Protein AF-A0A7Y2QC27-F1 (afdb_monomer_lite)

Sequence (284 aa):
RPHVHVGGTTPCMLRGSEGRMKVCKSKIPDHPFERNAEGTLSWEEVECLGACVNAPMVMIGKDTYEDLTPERLEEIIDTFNAGNGASIKPGPQIDRHFSSPEGGPTTLLAPDPKPKASAKKAVGDAVSLPPSEAGRPKSGDAETNPALKTPHTAPKAAAKNVKAVEAAPLPAPAEKPAKAAAAPAVSKPALTDKNRPVGIEKPTAPDDLKLISGVGPKIEAILNELGIFTYAQVAGWKKAERDWVDGYLNFKGRIERDDWAKQAKALAKGGEAEYIKIFGKKPR

Foldseek 3Di:
DWEKEWADDDLQVVVPSVLQLVLLCVLANVDAPDGRPVNQYGYDYDHDPPLSLQHPWIDIPHAIEGVDDSVNSNVLSVCSVVVNNVPDDGAYPDPEDHNAPPVYHPPPPDPDDPPPPDDPDDDDDDDDDPDDPVPDDPDPDPVPNPPDDDCVNPVVVVVVVVVVVVPDDDPDDDDDDDDDDDDDPPDQPDLPDPLAQDADQADPDFDPLLLQPPQDPVNQVVCVVNRHGALVSLLPHDPSNQVNSCSNVVPVCVCVVSVSNVLSVQCNPPRQVSSCVVPVDGRD

Structure (mmCIF, N/CA/C/O backbone):
data_AF-A0A7Y2QC27-F1
#
_entry.id   AF-A0A7Y2QC27-F1
#
loop_
_atom_site.group_PDB
_atom_site.id
_atom_site.type_symbol
_atom_site.label_atom_id
_atom_site.label_alt_id
_atom_site.label_comp_id
_atom_site.label_asym_id
_atom_site.label_entity_id
_atom_site.label_seq_id
_atom_site.pdbx_PDB_ins_code
_atom_site.Cartn_x
_atom_site.Cartn_y
_atom_site.Cartn_z
_atom_site.occupancy
_atom_site.B_iso_or_equiv
_atom_site.auth_seq_id
_atom_site.auth_comp_id
_atom_site.auth_asym_id
_atom_site.auth_atom_id
_atom_site.pdbx_PDB_model_num
ATOM 1 N N . ARG A 1 1 ? -6.934 1.326 21.238 1.00 79.00 1 ARG A N 1
ATOM 2 C CA . ARG A 1 1 ? -7.839 1.731 20.137 1.00 79.00 1 ARG A CA 1
ATOM 3 C C . ARG A 1 1 ? -7.240 1.175 18.859 1.00 79.00 1 ARG A C 1
ATOM 5 O O . ARG A 1 1 ? -6.033 1.348 18.708 1.00 79.00 1 ARG A O 1
ATOM 12 N N . PRO A 1 2 ? -7.994 0.438 18.040 1.00 90.06 2 PRO A N 1
ATOM 13 C CA . PRO A 1 2 ? -7.436 -0.193 16.854 1.00 90.06 2 PRO A CA 1
ATOM 14 C C . PRO A 1 2 ? -7.093 0.861 15.792 1.00 90.06 2 PRO A C 1
ATOM 16 O O . PRO A 1 2 ? -7.910 1.721 15.474 1.00 90.06 2 PRO A O 1
ATOM 19 N N . HIS A 1 3 ? -5.867 0.795 15.280 1.00 95.62 3 HIS A N 1
ATOM 20 C CA . HIS A 1 3 ? -5.399 1.569 14.136 1.00 95.62 3 HIS A CA 1
ATOM 21 C C . HIS A 1 3 ? -4.973 0.576 13.060 1.00 95.62 3 HIS A C 1
ATOM 23 O O . HIS A 1 3 ? -4.208 -0.343 13.363 1.00 95.62 3 HIS A O 1
ATOM 29 N N . VAL A 1 4 ? -5.533 0.710 11.859 1.00 96.75 4 VAL A N 1
ATOM 30 C CA . VAL A 1 4 ? -5.359 -0.239 10.757 1.00 96.75 4 VAL A CA 1
ATOM 31 C C . VAL A 1 4 ? -4.242 0.251 9.841 1.00 96.75 4 VAL A C 1
ATOM 33 O O . VAL A 1 4 ? -4.435 1.186 9.071 1.00 96.75 4 VAL A O 1
ATOM 36 N N . HIS A 1 5 ? -3.089 -0.406 9.895 1.00 97.69 5 HIS A N 1
ATOM 37 C CA . HIS A 1 5 ? -1.990 -0.174 8.964 1.00 97.69 5 HIS A CA 1
ATOM 38 C C . HIS A 1 5 ? -2.148 -1.101 7.757 1.00 97.69 5 HIS A C 1
ATOM 40 O O . HIS A 1 5 ? -2.048 -2.325 7.890 1.00 97.69 5 HIS A O 1
ATOM 46 N N . VAL A 1 6 ? -2.396 -0.541 6.577 1.00 97.19 6 VAL A N 1
ATOM 47 C CA . VAL A 1 6 ? -2.568 -1.305 5.334 1.00 97.19 6 VAL A CA 1
ATOM 48 C C . VAL A 1 6 ? -1.247 -1.345 4.577 1.00 97.19 6 VAL A C 1
ATOM 50 O O . VAL A 1 6 ? -0.736 -0.303 4.183 1.00 97.19 6 VAL A O 1
ATOM 53 N N . GLY A 1 7 ? -0.698 -2.539 4.334 1.00 96.44 7 GLY A N 1
ATOM 54 C CA . GLY A 1 7 ? 0.537 -2.673 3.559 1.00 96.44 7 GLY A CA 1
ATOM 55 C C . GLY A 1 7 ? 0.330 -2.292 2.088 1.00 96.44 7 GLY A C 1
ATOM 56 O O . GLY A 1 7 ? -0.366 -3.004 1.358 1.00 96.44 7 GLY A O 1
ATOM 57 N N . GLY A 1 8 ? 0.961 -1.204 1.644 1.00 95.62 8 GLY A N 1
ATOM 58 C CA . GLY A 1 8 ? 0.813 -0.635 0.296 1.00 95.62 8 GLY A CA 1
ATOM 59 C C . GLY A 1 8 ? 1.903 -1.016 -0.711 1.00 95.62 8 GLY A C 1
ATOM 60 O O . GLY A 1 8 ? 1.698 -0.894 -1.915 1.00 95.62 8 GLY A O 1
ATOM 61 N N . THR A 1 9 ? 3.048 -1.533 -0.248 1.00 97.56 9 THR A N 1
ATOM 62 C CA . THR A 1 9 ? 4.208 -1.819 -1.123 1.00 97.56 9 THR A CA 1
ATOM 63 C C . THR A 1 9 ? 3.946 -2.845 -2.227 1.00 97.56 9 THR A C 1
ATOM 65 O O . THR A 1 9 ? 2.990 -3.621 -2.192 1.00 97.56 9 THR A O 1
ATOM 68 N N . THR A 1 10 ? 4.853 -2.884 -3.210 1.00 98.00 10 THR A N 1
ATOM 69 C CA . THR A 1 10 ? 4.743 -3.674 -4.445 1.00 98.00 10 THR A CA 1
ATOM 70 C C . THR A 1 10 ? 4.246 -5.114 -4.259 1.00 98.00 10 THR A C 1
ATOM 72 O O . THR A 1 10 ? 3.345 -5.494 -5.005 1.00 98.00 10 THR A O 1
ATOM 75 N N . PRO A 1 11 ? 4.736 -5.932 -3.302 1.00 97.88 11 PRO A N 1
ATOM 76 C CA . PRO A 1 11 ? 4.210 -7.289 -3.121 1.00 97.88 11 PRO A CA 1
ATOM 77 C C . PRO A 1 11 ? 2.712 -7.309 -2.781 1.00 97.88 11 PRO A C 1
ATOM 79 O O . PRO A 1 11 ? 1.958 -8.101 -3.341 1.00 97.88 11 PRO A O 1
ATOM 82 N N . CYS A 1 12 ? 2.261 -6.399 -1.918 1.00 97.56 12 CYS A N 1
ATOM 83 C CA . CYS A 1 12 ? 0.857 -6.239 -1.545 1.00 97.56 12 CYS A CA 1
ATOM 84 C C . CYS A 1 12 ? 0.030 -5.708 -2.717 1.00 97.56 12 CYS A C 1
ATOM 86 O O . CYS A 1 12 ? -1.059 -6.215 -2.990 1.00 97.56 12 CYS A O 1
ATOM 88 N N . MET A 1 13 ? 0.568 -4.709 -3.423 1.00 97.31 13 MET A N 1
ATOM 89 C CA . MET A 1 13 ? -0.061 -4.077 -4.583 1.00 97.31 13 MET A CA 1
ATOM 90 C C . MET A 1 13 ? -0.311 -5.092 -5.698 1.00 97.31 13 MET A C 1
ATOM 92 O O . MET A 1 13 ? -1.424 -5.177 -6.211 1.00 97.31 13 MET A O 1
ATOM 96 N N . LEU A 1 14 ? 0.678 -5.936 -6.010 1.00 97.69 14 LEU A N 1
ATOM 97 C CA . LEU A 1 14 ? 0.544 -7.015 -6.995 1.00 97.69 14 LEU A CA 1
ATOM 98 C C . LEU A 1 14 ? -0.521 -8.048 -6.602 1.00 97.69 14 LEU A C 1
ATOM 100 O O . LEU A 1 14 ? -1.106 -8.683 -7.476 1.00 97.69 14 LEU A O 1
ATOM 104 N N . ARG A 1 15 ? -0.803 -8.198 -5.302 1.00 96.81 15 ARG A N 1
ATOM 105 C CA . ARG A 1 15 ? -1.887 -9.045 -4.775 1.00 96.81 15 ARG A CA 1
ATOM 106 C C . ARG A 1 15 ? -3.171 -8.262 -4.479 1.00 96.81 15 ARG A C 1
ATOM 108 O O . ARG A 1 15 ? -4.063 -8.757 -3.788 1.00 96.81 15 ARG A O 1
ATOM 115 N N . GLY A 1 16 ? -3.286 -7.041 -5.005 1.00 94.31 16 GLY A N 1
ATOM 116 C CA . GLY A 1 16 ? -4.500 -6.224 -5.010 1.00 94.31 16 GLY A CA 1
ATOM 117 C C . GLY A 1 16 ? -4.740 -5.383 -3.754 1.00 94.31 16 GLY A C 1
ATOM 118 O O . GLY A 1 16 ? -5.900 -5.190 -3.388 1.00 94.31 16 GLY A O 1
ATOM 119 N N . SER A 1 17 ? -3.705 -4.953 -3.013 1.00 93.38 17 SER A N 1
ATOM 120 C CA . SER A 1 17 ? -3.859 -4.158 -1.767 1.00 93.38 17 SER A CA 1
ATOM 121 C C . SER A 1 17 ? -4.760 -2.926 -1.930 1.00 93.38 17 SER A C 1
ATOM 123 O O . SER A 1 17 ? -5.444 -2.550 -0.983 1.00 93.38 17 SER A O 1
ATOM 125 N N . GLU A 1 18 ? -4.885 -2.385 -3.142 1.00 94.31 18 GLU A N 1
ATOM 126 C CA . GLU A 1 18 ? -5.833 -1.320 -3.492 1.00 94.31 18 GLU A CA 1
ATOM 127 C C . GLU A 1 18 ? -7.289 -1.641 -3.109 1.00 94.31 18 GLU A C 1
ATOM 129 O O . GLU A 1 18 ? -8.032 -0.755 -2.687 1.00 94.31 18 GLU A O 1
ATOM 134 N N . GLY A 1 19 ? -7.715 -2.906 -3.216 1.00 92.94 19 GLY A N 1
ATOM 135 C CA . GLY A 1 19 ? -9.044 -3.334 -2.769 1.00 92.94 19 GLY A CA 1
ATOM 136 C C . GLY A 1 19 ? -9.239 -3.147 -1.263 1.00 92.94 19 GLY A C 1
ATOM 137 O O . GLY A 1 19 ? -10.314 -2.760 -0.823 1.00 92.94 19 GLY A O 1
ATOM 138 N N . ARG A 1 20 ? -8.175 -3.328 -0.474 1.00 93.25 20 ARG A N 1
ATOM 139 C CA . ARG A 1 20 ? -8.190 -3.187 0.991 1.00 93.25 20 ARG A CA 1
ATOM 140 C C . ARG A 1 20 ? -8.223 -1.714 1.374 1.00 93.25 20 ARG A C 1
ATOM 142 O O . ARG A 1 20 ? -8.969 -1.330 2.263 1.00 93.25 20 ARG A O 1
ATOM 149 N N . MET A 1 21 ? -7.494 -0.876 0.638 1.00 94.69 21 MET A N 1
ATOM 150 C CA . MET A 1 21 ? -7.571 0.577 0.801 1.00 94.69 21 MET A CA 1
ATOM 151 C C . MET A 1 21 ? -8.983 1.099 0.514 1.00 94.69 21 MET A C 1
ATOM 153 O O . MET A 1 21 ? -9.480 1.937 1.257 1.00 94.69 21 MET A O 1
ATOM 157 N N . LYS A 1 22 ? -9.662 0.587 -0.525 1.00 95.88 22 LYS A N 1
ATOM 158 C CA . LYS A 1 22 ? -11.068 0.938 -0.803 1.00 95.88 22 LYS A CA 1
ATOM 159 C C . LYS A 1 22 ? -11.990 0.552 0.352 1.00 95.88 22 LYS A C 1
ATOM 161 O O . LYS A 1 22 ? -12.818 1.366 0.750 1.00 95.88 22 LYS A O 1
ATOM 166 N N . VAL A 1 23 ? -11.805 -0.642 0.914 1.00 95.62 23 VAL A N 1
ATOM 167 C CA . VAL A 1 23 ? -12.542 -1.094 2.101 1.00 95.62 23 VAL A CA 1
ATOM 168 C C . VAL A 1 23 ? -12.319 -0.137 3.276 1.00 95.62 23 VAL A C 1
ATOM 170 O O . VAL A 1 23 ? -13.292 0.376 3.826 1.00 95.62 23 VAL A O 1
ATOM 173 N N . CYS A 1 24 ? -11.066 0.192 3.607 1.00 95.19 24 CYS A N 1
ATOM 174 C CA . CYS A 1 24 ? -10.754 1.134 4.686 1.00 95.19 24 CYS A CA 1
ATOM 175 C C . CYS A 1 24 ? -11.406 2.507 4.468 1.00 95.19 24 CYS A C 1
ATOM 177 O O . CYS A 1 24 ? -12.044 3.021 5.384 1.00 95.19 24 CYS A O 1
ATOM 179 N N . LYS A 1 25 ? -11.340 3.042 3.243 1.00 94.38 25 LYS A N 1
ATOM 180 C CA . LYS A 1 25 ? -11.992 4.307 2.865 1.00 94.38 25 LYS A CA 1
ATOM 181 C C . LYS A 1 25 ? -13.511 4.273 3.013 1.00 94.38 25 LYS A C 1
ATOM 183 O O . LYS A 1 25 ? -14.107 5.276 3.383 1.00 94.38 25 LYS A O 1
ATOM 188 N N . SER A 1 26 ? -14.140 3.131 2.731 1.00 93.56 26 SER A N 1
ATOM 189 C CA . SER A 1 26 ? -15.595 2.977 2.863 1.00 93.56 26 SER A CA 1
ATOM 190 C C . SER A 1 26 ? -16.078 2.759 4.298 1.00 93.56 26 SER A C 1
ATOM 192 O O . SER A 1 26 ? -17.185 3.174 4.628 1.00 93.56 26 SER A O 1
ATOM 194 N N . LYS A 1 27 ? -15.278 2.099 5.145 1.00 91.94 27 LYS A N 1
ATOM 195 C CA . LYS A 1 27 ? -15.691 1.651 6.485 1.00 91.94 27 LYS A CA 1
ATOM 196 C C . LYS A 1 27 ? -15.204 2.555 7.621 1.00 91.94 27 LYS A C 1
ATOM 198 O O . LYS A 1 27 ? -15.761 2.485 8.712 1.00 91.94 27 LYS A O 1
ATOM 203 N N . ILE A 1 28 ? -14.148 3.344 7.405 1.00 92.44 28 ILE A N 1
ATOM 204 C CA . ILE A 1 28 ? -13.497 4.164 8.440 1.00 92.44 28 ILE A CA 1
ATOM 205 C C . ILE A 1 28 ? -13.704 5.658 8.074 1.00 92.44 28 ILE A C 1
ATOM 207 O O . ILE A 1 28 ? -14.840 6.117 8.166 1.00 92.44 28 ILE A O 1
ATOM 211 N N . PRO A 1 29 ? -12.681 6.472 7.765 1.00 91.44 29 PRO A N 1
ATOM 212 C CA . PRO A 1 29 ? -12.860 7.617 6.835 1.00 91.44 29 PRO A CA 1
ATOM 213 C C . PRO A 1 29 ? -12.109 7.503 5.502 1.00 91.44 29 PRO A C 1
ATOM 215 O O . PRO A 1 29 ? -11.206 6.686 5.363 1.00 91.44 29 PRO A O 1
ATOM 218 N N . ASP A 1 30 ? -12.417 8.378 4.536 1.00 89.81 30 ASP A N 1
ATOM 219 C CA . ASP A 1 30 ? -11.694 8.438 3.250 1.00 89.81 30 ASP A CA 1
ATOM 220 C C . ASP A 1 30 ? -10.236 8.907 3.407 1.00 89.81 30 ASP A C 1
ATOM 222 O O . ASP A 1 30 ? -9.330 8.403 2.735 1.00 89.81 30 ASP A O 1
ATOM 226 N N . HIS A 1 31 ? -9.987 9.849 4.319 1.00 91.25 31 HIS A N 1
ATOM 227 C CA . HIS A 1 31 ? -8.648 10.364 4.572 1.00 91.25 31 HIS A CA 1
ATOM 228 C C . HIS A 1 31 ? -7.895 9.491 5.593 1.00 91.25 31 HIS A C 1
ATOM 230 O O . HIS A 1 31 ? -8.409 9.229 6.685 1.00 91.25 31 HIS A O 1
ATOM 236 N N . PRO A 1 32 ? -6.657 9.060 5.275 1.00 92.31 32 PRO A N 1
ATOM 237 C CA . PRO A 1 32 ? -5.770 8.420 6.242 1.00 92.31 32 PRO A CA 1
ATOM 238 C C . PRO A 1 32 ? -5.565 9.283 7.491 1.00 92.31 32 PRO A C 1
ATOM 240 O O . PRO A 1 32 ? -5.643 10.509 7.424 1.00 92.31 32 PRO A O 1
ATOM 243 N N . PHE A 1 33 ? -5.253 8.646 8.620 1.00 92.94 33 PHE A N 1
ATOM 244 C CA . PHE A 1 33 ? -5.043 9.258 9.944 1.00 92.94 33 PHE A CA 1
ATOM 245 C C . PHE A 1 33 ? -6.285 9.858 10.611 1.00 92.94 33 PHE A C 1
ATOM 247 O O . PHE A 1 33 ? -6.269 10.102 11.823 1.00 92.94 33 PHE A O 1
ATOM 254 N N . GLU A 1 34 ? -7.377 10.043 9.875 1.00 93.75 34 GLU A N 1
ATOM 255 C CA . GLU A 1 34 ? -8.646 10.464 10.446 1.00 93.75 34 GLU A CA 1
ATOM 256 C C . GLU A 1 34 ? -9.346 9.308 11.163 1.00 93.75 34 GLU A C 1
ATOM 258 O O . GLU A 1 34 ? -9.145 8.121 10.883 1.00 93.75 34 GLU A O 1
ATOM 263 N N . ARG A 1 35 ? -10.168 9.673 12.146 1.00 92.44 35 ARG A N 1
ATOM 264 C CA . ARG A 1 35 ? -10.961 8.724 12.927 1.00 92.44 35 ARG A CA 1
ATOM 265 C C . ARG A 1 35 ? -12.383 8.678 12.393 1.00 92.44 35 ARG A C 1
ATOM 267 O O . ARG A 1 35 ? -12.896 9.701 11.946 1.00 92.44 35 ARG A O 1
ATOM 274 N N . ASN A 1 36 ? -13.026 7.519 12.495 1.00 89.44 36 ASN A N 1
ATOM 275 C CA . ASN A 1 36 ? -14.468 7.415 12.267 1.00 89.44 36 ASN A CA 1
ATOM 276 C C . ASN A 1 36 ? -15.265 8.262 13.277 1.00 89.44 36 ASN A C 1
ATOM 278 O O . ASN A 1 36 ? -14.723 8.724 14.286 1.00 89.44 36 ASN A O 1
ATOM 282 N N . ALA A 1 37 ? -16.560 8.450 13.011 1.00 87.62 37 ALA A N 1
ATOM 283 C CA . ALA A 1 37 ? -17.447 9.285 13.823 1.00 87.62 37 ALA A CA 1
ATOM 284 C C . ALA A 1 37 ? -17.460 8.874 15.308 1.00 87.62 37 ALA A C 1
ATOM 286 O O . ALA A 1 37 ? -17.503 9.723 16.196 1.00 87.62 37 ALA A O 1
ATOM 287 N N . GLU A 1 38 ? -17.344 7.577 15.586 1.00 86.62 38 GLU A N 1
ATOM 288 C CA . GLU A 1 38 ? -17.310 7.013 16.937 1.00 86.62 38 GLU A CA 1
ATOM 289 C C . GLU A 1 38 ? -15.933 7.159 17.615 1.00 86.62 38 GLU A C 1
ATOM 291 O O . GLU A 1 38 ? -15.783 6.903 18.812 1.00 86.62 38 GLU A O 1
ATOM 296 N N . GLY A 1 39 ? -14.895 7.560 16.874 1.00 88.00 39 GLY A N 1
ATOM 297 C CA . GLY A 1 39 ? -13.527 7.704 17.376 1.00 88.00 39 GLY A CA 1
ATOM 298 C C . GLY A 1 39 ? -12.863 6.381 17.777 1.00 88.00 39 GLY A C 1
ATOM 299 O O . GLY A 1 39 ? -11.893 6.390 18.555 1.00 88.00 39 GLY A O 1
ATOM 300 N N . THR A 1 40 ? -13.404 5.259 17.295 1.00 87.00 40 THR A N 1
ATOM 301 C CA . THR A 1 40 ? -12.990 3.890 17.618 1.00 87.00 40 THR A CA 1
ATOM 302 C C . THR A 1 40 ? -11.891 3.398 16.688 1.00 87.00 40 THR A C 1
ATOM 304 O O . THR A 1 40 ? -10.967 2.749 17.174 1.00 87.00 40 THR A O 1
ATOM 307 N N . LEU A 1 41 ? -11.944 3.748 15.401 1.00 92.69 41 LEU A N 1
ATOM 308 C CA . LEU A 1 41 ? -11.056 3.255 14.350 1.00 92.69 41 LEU A CA 1
ATOM 309 C C . LEU A 1 41 ? -10.421 4.399 13.558 1.00 92.69 41 LEU A C 1
ATOM 311 O O . LEU A 1 41 ? -11.030 5.442 13.331 1.00 92.69 41 LEU A O 1
ATOM 315 N N . SER A 1 42 ? -9.198 4.167 13.099 1.00 95.44 42 SER A N 1
ATOM 316 C CA . SER A 1 42 ? -8.511 4.966 12.080 1.00 95.44 42 SER A CA 1
ATOM 317 C C . SER A 1 42 ? -7.640 4.047 11.231 1.00 95.44 42 SER A C 1
ATOM 319 O O . SER A 1 42 ? -7.351 2.918 11.640 1.00 95.44 42 SER A O 1
ATOM 321 N N . TRP A 1 43 ? -7.195 4.516 10.069 1.00 97.00 43 TRP A N 1
ATOM 322 C CA . TRP A 1 43 ? -6.331 3.734 9.189 1.00 97.00 43 TRP A CA 1
ATOM 323 C C . TRP A 1 43 ? -5.259 4.594 8.532 1.00 97.00 43 TRP A C 1
ATOM 325 O O . TRP A 1 43 ? -5.388 5.817 8.460 1.00 97.00 43 TRP A O 1
ATOM 335 N N . GLU A 1 44 ? -4.214 3.944 8.045 1.00 96.94 44 GLU A N 1
ATOM 336 C CA . GLU A 1 44 ? -3.228 4.542 7.157 1.00 96.94 44 GLU A CA 1
ATOM 337 C C . GLU A 1 44 ? -2.691 3.501 6.169 1.00 96.94 44 GLU A C 1
ATOM 339 O O . GLU A 1 44 ? -2.752 2.290 6.406 1.00 96.94 44 GLU A O 1
ATOM 344 N N . GLU A 1 45 ? -2.169 3.979 5.045 1.00 97.00 45 GLU A N 1
ATOM 345 C CA . GLU A 1 45 ? -1.312 3.170 4.189 1.00 97.00 45 GLU A CA 1
ATOM 346 C C . GLU A 1 45 ? 0.114 3.238 4.732 1.00 97.00 45 GLU A C 1
ATOM 348 O O . GLU A 1 45 ? 0.648 4.322 4.957 1.00 97.00 45 GLU A O 1
ATOM 353 N N . VAL A 1 46 ? 0.731 2.075 4.911 1.00 97.62 46 VAL A N 1
ATOM 354 C CA . VAL A 1 46 ? 2.126 1.956 5.325 1.00 97.62 46 VAL A CA 1
ATOM 355 C C . VAL A 1 46 ? 2.947 1.234 4.270 1.00 97.62 46 VAL A C 1
ATOM 357 O O . VAL A 1 46 ? 2.434 0.560 3.371 1.00 97.62 46 VAL A O 1
ATOM 360 N N . GLU A 1 47 ? 4.259 1.337 4.435 1.00 97.62 47 GLU A N 1
ATOM 361 C CA . GLU A 1 47 ? 5.236 0.614 3.639 1.00 97.62 47 GLU A CA 1
ATOM 362 C C . GLU A 1 47 ? 5.210 -0.907 3.937 1.00 97.62 47 GLU A C 1
ATOM 364 O O . GLU A 1 47 ? 4.194 -1.512 4.287 1.00 97.62 47 GLU A O 1
ATOM 369 N N . CYS A 1 48 ? 6.333 -1.589 3.725 1.00 97.25 48 CYS A N 1
ATOM 370 C CA . CYS A 1 48 ? 6.431 -3.026 3.929 1.00 97.25 48 CYS A CA 1
ATOM 371 C C . CYS A 1 48 ? 6.206 -3.406 5.404 1.00 97.25 48 CYS A C 1
ATOM 373 O O . CYS A 1 48 ? 6.926 -2.945 6.286 1.00 97.25 48 CYS A O 1
ATOM 375 N N . LEU A 1 49 ? 5.255 -4.318 5.644 1.00 97.06 49 LEU A N 1
ATOM 376 C CA . LEU A 1 49 ? 4.945 -4.890 6.962 1.00 97.06 49 LEU A CA 1
ATOM 377 C C . LEU A 1 49 ? 5.688 -6.208 7.257 1.00 97.06 49 LEU A C 1
ATOM 379 O O . LEU A 1 49 ? 5.477 -6.816 8.300 1.00 97.06 49 LEU A O 1
ATOM 383 N N . GLY A 1 50 ? 6.542 -6.679 6.342 1.00 97.06 50 GLY A N 1
ATOM 384 C CA . GLY A 1 50 ? 7.373 -7.872 6.549 1.00 97.06 50 GLY A CA 1
ATOM 385 C C . GLY A 1 50 ? 6.674 -9.228 6.368 1.00 97.06 50 GLY A C 1
ATOM 386 O O . GLY A 1 50 ? 7.323 -10.250 6.558 1.00 97.06 50 GLY A O 1
ATOM 387 N N . ALA A 1 51 ? 5.407 -9.266 5.945 1.00 97.19 51 ALA A N 1
ATOM 388 C CA . ALA A 1 51 ? 4.641 -10.499 5.708 1.00 97.19 51 ALA A CA 1
ATOM 389 C C . ALA A 1 51 ? 4.399 -10.766 4.204 1.00 97.19 51 ALA A C 1
ATOM 391 O O . ALA A 1 51 ? 3.312 -11.131 3.773 1.00 97.19 51 ALA A O 1
ATOM 392 N N . CYS A 1 52 ? 5.418 -10.550 3.363 1.00 97.31 52 CYS A N 1
ATOM 393 C CA . CYS A 1 52 ? 5.272 -10.509 1.899 1.00 97.31 52 CYS A CA 1
ATOM 394 C C . CYS A 1 52 ? 4.762 -11.813 1.262 1.00 97.31 52 CYS A C 1
ATOM 396 O O . CYS A 1 52 ? 4.009 -11.756 0.293 1.00 97.31 52 CYS A O 1
ATOM 398 N N . VAL A 1 53 ? 5.164 -12.980 1.780 1.00 97.50 53 VAL A N 1
ATOM 399 C CA . VAL A 1 53 ? 4.653 -14.284 1.300 1.00 97.50 53 VAL A CA 1
ATOM 400 C C . VAL A 1 53 ? 3.185 -14.483 1.672 1.00 97.50 53 VAL A C 1
ATOM 402 O O . VAL A 1 53 ? 2.469 -15.235 1.017 1.00 97.50 53 VAL A O 1
ATOM 405 N N . ASN A 1 54 ? 2.745 -13.736 2.684 1.00 97.88 54 ASN A N 1
ATOM 406 C CA . ASN A 1 54 ? 1.386 -13.666 3.173 1.00 97.88 54 ASN A CA 1
ATOM 407 C C . ASN A 1 54 ? 0.625 -12.435 2.697 1.00 97.88 54 ASN A C 1
ATOM 409 O O . ASN A 1 54 ? -0.445 -12.098 3.212 1.00 97.88 54 ASN A O 1
ATOM 413 N N . ALA A 1 55 ? 1.166 -11.769 1.676 1.00 97.12 55 ALA A N 1
ATOM 414 C CA . ALA A 1 55 ? 0.453 -10.703 1.030 1.00 97.12 55 ALA A CA 1
ATOM 415 C C . ALA A 1 55 ? -0.868 -11.244 0.479 1.00 97.12 55 ALA A C 1
ATOM 417 O O . ALA A 1 55 ? -0.891 -12.293 -0.168 1.00 97.12 55 ALA A O 1
ATOM 418 N N . PRO A 1 56 ? -1.965 -10.509 0.662 1.00 96.69 56 PRO A N 1
ATOM 419 C CA . PRO A 1 56 ? -2.076 -9.150 1.202 1.00 96.69 56 PRO A CA 1
ATOM 420 C C . PRO A 1 56 ? -2.469 -9.109 2.692 1.00 96.69 56 PRO A C 1
ATOM 422 O O . PRO A 1 56 ? -3.205 -9.966 3.165 1.00 96.69 56 PRO A O 1
ATOM 425 N N . MET A 1 57 ? -2.023 -8.085 3.427 1.00 97.44 57 MET A N 1
ATOM 426 C CA . MET A 1 57 ? -2.070 -8.057 4.889 1.00 97.44 57 MET A CA 1
ATOM 427 C C . MET A 1 57 ? -2.329 -6.655 5.448 1.00 97.44 57 MET A C 1
ATOM 429 O O . MET A 1 57 ? -2.029 -5.647 4.797 1.00 97.44 57 MET A O 1
ATOM 433 N N . VAL A 1 58 ? -2.840 -6.609 6.676 1.00 98.06 58 VAL A N 1
ATOM 434 C CA . VAL A 1 58 ? -2.924 -5.402 7.508 1.00 98.06 58 VAL A CA 1
ATOM 435 C C . VAL A 1 58 ? -2.362 -5.691 8.898 1.00 98.06 58 VAL A C 1
ATOM 437 O O . VAL A 1 58 ? -2.347 -6.837 9.346 1.00 98.06 58 VAL A O 1
ATOM 440 N N . MET A 1 59 ? -1.939 -4.650 9.606 1.00 97.81 59 MET A N 1
ATOM 441 C CA . MET A 1 59 ? -1.611 -4.729 11.028 1.00 97.81 59 MET A CA 1
ATOM 442 C C . MET A 1 59 ? -2.601 -3.884 11.820 1.00 97.81 59 MET A C 1
ATOM 444 O O . MET A 1 59 ? -2.777 -2.703 11.528 1.00 97.81 59 MET A O 1
ATOM 448 N N . ILE A 1 60 ? -3.229 -4.474 12.835 1.00 96.25 60 ILE A N 1
ATOM 449 C CA . ILE A 1 60 ? -4.148 -3.770 13.731 1.00 96.25 60 ILE A CA 1
ATOM 450 C C . ILE A 1 60 ? -3.576 -3.832 15.143 1.00 96.25 60 ILE A C 1
ATOM 452 O O . ILE A 1 60 ? -3.539 -4.883 15.782 1.00 96.25 60 ILE A O 1
ATOM 456 N N . GLY A 1 61 ? -3.102 -2.690 15.643 1.00 90.38 61 GLY A N 1
ATOM 457 C CA . GLY A 1 61 ? -2.349 -2.653 16.896 1.00 90.38 61 GLY A CA 1
ATOM 458 C C . GLY A 1 61 ? -1.013 -3.385 16.759 1.00 90.38 61 GLY A C 1
ATOM 459 O O . GLY A 1 61 ? -0.128 -2.903 16.064 1.00 90.38 61 GLY A O 1
ATOM 460 N N . LYS A 1 62 ? -0.865 -4.528 17.438 1.00 93.00 62 LYS A N 1
ATOM 461 C CA . LYS A 1 62 ? 0.352 -5.364 17.408 1.00 93.00 62 LYS A CA 1
ATOM 462 C C . LYS A 1 62 ? 0.200 -6.638 16.572 1.00 93.00 62 LYS A C 1
ATOM 464 O O . LYS A 1 62 ? 1.162 -7.387 16.435 1.00 93.00 62 LYS A O 1
ATOM 469 N N . ASP A 1 63 ? -1.011 -6.903 16.093 1.00 96.75 63 ASP A N 1
ATOM 470 C CA . ASP A 1 63 ? -1.380 -8.171 15.481 1.00 96.75 63 ASP A CA 1
ATOM 471 C C . ASP A 1 63 ? -1.470 -8.009 13.960 1.00 96.75 63 ASP A C 1
ATOM 473 O O . ASP A 1 63 ? -2.055 -7.043 13.458 1.00 96.75 63 ASP A O 1
ATOM 477 N N . THR A 1 64 ? -0.885 -8.959 13.231 1.00 97.50 64 THR A N 1
ATOM 478 C CA . THR A 1 64 ? -0.909 -9.005 11.764 1.00 97.50 64 THR A CA 1
ATOM 479 C C . THR A 1 64 ? -2.039 -9.915 11.299 1.00 97.50 64 THR A C 1
ATOM 481 O O . THR A 1 64 ? -2.216 -11.007 11.835 1.00 97.50 64 THR A O 1
ATOM 484 N N . TYR A 1 65 ? -2.791 -9.481 10.293 1.00 98.12 65 TYR A N 1
ATOM 485 C CA . TYR A 1 65 ? -3.839 -10.256 9.631 1.00 98.12 65 TYR A CA 1
ATOM 486 C C . TYR A 1 65 ? -3.476 -10.365 8.157 1.00 98.12 65 TYR A C 1
ATOM 488 O O . TYR A 1 65 ? -3.268 -9.350 7.493 1.00 98.12 65 TYR A O 1
ATOM 496 N N . GLU A 1 66 ? -3.355 -11.588 7.659 1.00 98.00 66 GLU A N 1
ATOM 497 C CA . GLU A 1 66 ? -2.685 -11.893 6.393 1.00 98.00 66 GLU A CA 1
ATOM 498 C C . GLU A 1 66 ? -3.610 -12.662 5.434 1.00 98.00 66 GLU A C 1
ATOM 500 O O . GLU A 1 66 ? -4.673 -13.127 5.841 1.00 98.00 66 GLU A O 1
ATOM 505 N N . ASP A 1 67 ? -3.228 -12.798 4.161 1.00 97.31 67 ASP A N 1
ATOM 506 C CA . ASP A 1 67 ? -4.042 -13.431 3.098 1.00 97.31 67 ASP A CA 1
ATOM 507 C C . ASP A 1 67 ? -5.456 -12.869 2.950 1.00 97.31 67 ASP A C 1
ATOM 509 O O . ASP A 1 67 ? -6.431 -13.582 2.712 1.00 97.31 67 ASP A O 1
ATOM 513 N N . LEU A 1 68 ? -5.586 -11.560 3.113 1.00 97.12 68 LEU A N 1
ATOM 514 C CA . LEU A 1 68 ? -6.886 -10.921 3.220 1.00 97.12 68 LEU A CA 1
ATOM 515 C C . LEU A 1 68 ? -7.570 -10.774 1.869 1.00 97.12 68 LEU A C 1
ATOM 517 O O . LEU A 1 68 ? -7.042 -10.138 0.960 1.00 97.12 68 LEU A O 1
ATOM 521 N N . THR A 1 69 ? -8.812 -11.221 1.748 1.00 96.38 69 THR A N 1
ATOM 522 C CA . THR A 1 69 ? -9.714 -10.703 0.709 1.00 96.38 69 THR A CA 1
ATOM 523 C C . THR A 1 69 ? -10.331 -9.371 1.166 1.00 96.38 69 THR A C 1
ATOM 525 O O . THR A 1 69 ? -10.275 -9.053 2.360 1.00 96.38 69 THR A O 1
ATOM 528 N N . PRO A 1 70 ? -10.876 -8.542 0.255 1.00 96.00 70 PRO A N 1
ATOM 529 C CA . PRO A 1 70 ? -11.621 -7.342 0.642 1.00 96.00 70 PRO A CA 1
ATOM 530 C C . PRO A 1 70 ? -12.759 -7.650 1.623 1.00 96.00 70 PRO A C 1
ATOM 532 O O . PRO A 1 70 ? -12.863 -6.996 2.655 1.00 96.00 70 PRO A O 1
ATOM 535 N N . GLU A 1 71 ? -13.527 -8.705 1.356 1.00 96.44 71 GLU A N 1
ATOM 536 C CA . GLU A 1 71 ? -14.663 -9.137 2.176 1.00 96.44 71 GLU A CA 1
ATOM 537 C C . GLU A 1 71 ? -14.189 -9.556 3.568 1.00 96.44 71 GLU A C 1
ATOM 539 O O . GLU A 1 71 ? -14.742 -9.137 4.583 1.00 96.44 71 GLU A O 1
ATOM 544 N N . ARG A 1 72 ? -13.087 -10.314 3.636 1.00 97.06 72 ARG A N 1
ATOM 545 C CA . ARG A 1 72 ? -12.523 -10.725 4.919 1.00 97.06 72 ARG A CA 1
ATOM 546 C C . ARG A 1 72 ? -12.018 -9.535 5.733 1.00 97.06 72 ARG A C 1
ATOM 548 O O . ARG A 1 72 ? -12.153 -9.529 6.953 1.00 97.06 72 ARG A O 1
ATOM 555 N N . LEU A 1 73 ? -11.439 -8.524 5.084 1.00 97.00 73 LEU A N 1
ATOM 556 C CA . LEU A 1 73 ? -11.039 -7.298 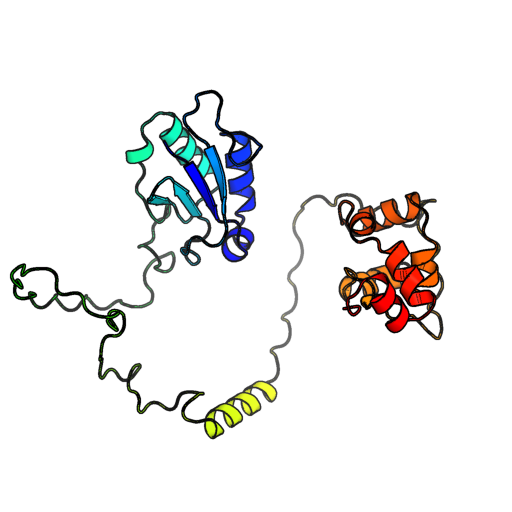5.773 1.00 97.00 73 LEU A CA 1
ATOM 557 C C . LEU A 1 73 ? -12.255 -6.506 6.277 1.00 97.00 73 LEU A C 1
ATOM 559 O O . LEU A 1 73 ? -12.191 -5.978 7.386 1.00 97.00 73 LEU A O 1
ATOM 563 N N . GLU A 1 74 ? -13.349 -6.437 5.512 1.00 96.25 74 GLU A N 1
ATOM 564 C CA . GLU A 1 74 ? -14.600 -5.815 5.970 1.00 96.25 74 GLU A CA 1
ATOM 565 C C . GLU A 1 74 ? -15.113 -6.478 7.251 1.00 96.25 74 GLU A C 1
ATOM 567 O O . GLU A 1 74 ? -15.360 -5.783 8.235 1.00 96.25 74 GLU A O 1
ATOM 572 N N . GLU A 1 75 ? -15.176 -7.812 7.282 1.00 96.62 75 GLU A N 1
ATOM 573 C CA . GLU A 1 75 ? -15.583 -8.572 8.472 1.00 96.62 75 GLU A CA 1
ATOM 574 C C . GLU A 1 75 ? -14.688 -8.283 9.683 1.00 96.62 75 GLU A C 1
ATOM 576 O O . GLU A 1 75 ? -15.173 -8.125 10.807 1.00 96.62 75 GLU A O 1
ATOM 581 N N . ILE A 1 76 ? -13.370 -8.203 9.468 1.00 96.62 76 ILE A N 1
ATOM 582 C CA . ILE A 1 76 ? -12.411 -7.878 10.528 1.00 96.62 76 ILE A CA 1
ATOM 583 C C . ILE A 1 76 ? -12.679 -6.467 11.055 1.00 96.62 76 ILE A C 1
ATOM 585 O O . ILE A 1 76 ? -12.814 -6.291 12.266 1.00 96.62 76 ILE A O 1
ATOM 589 N N . ILE A 1 77 ? -12.798 -5.470 10.175 1.00 95.12 77 ILE A N 1
ATOM 590 C CA . ILE A 1 77 ? -13.064 -4.078 10.566 1.00 95.12 77 ILE A CA 1
ATOM 591 C C . ILE A 1 77 ? -14.386 -3.972 11.332 1.00 95.12 77 ILE A C 1
ATOM 593 O O . ILE A 1 77 ? -14.408 -3.363 12.402 1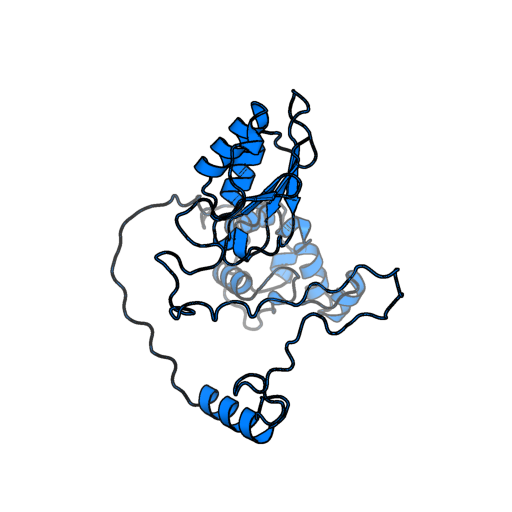.00 95.12 77 ILE A O 1
ATOM 597 N N . ASP A 1 78 ? -15.454 -4.607 10.849 1.00 94.50 78 ASP A N 1
ATOM 598 C CA . ASP A 1 78 ? -16.764 -4.607 11.507 1.00 94.50 78 ASP A CA 1
ATOM 599 C C . ASP A 1 78 ? -16.685 -5.254 12.901 1.00 94.50 78 ASP A C 1
ATOM 601 O O . ASP A 1 78 ? -17.219 -4.720 13.876 1.00 94.50 78 ASP A O 1
ATOM 605 N N . THR A 1 79 ? -15.936 -6.353 13.037 1.00 95.19 79 THR A N 1
ATOM 606 C CA . THR A 1 79 ? -15.718 -7.034 14.325 1.00 95.19 79 THR A CA 1
ATOM 607 C C . THR A 1 79 ? -14.934 -6.162 15.310 1.00 95.19 79 THR A C 1
ATOM 609 O O . THR A 1 79 ? -15.256 -6.109 16.502 1.00 95.19 79 THR A O 1
ATOM 612 N N . PHE A 1 80 ? -13.913 -5.447 14.830 1.00 94.19 80 PHE A N 1
ATOM 613 C CA . PHE A 1 80 ? -13.169 -4.480 15.636 1.00 94.19 80 PHE A CA 1
ATOM 614 C C . PHE A 1 80 ? -14.034 -3.283 16.037 1.00 94.19 80 PHE A C 1
ATOM 616 O O . PHE A 1 80 ? -13.950 -2.841 17.185 1.00 94.19 80 PHE A O 1
ATOM 623 N N . ASN A 1 81 ? -14.885 -2.791 15.135 1.00 90.81 81 ASN A N 1
ATOM 624 C CA . ASN A 1 81 ? -15.802 -1.692 15.421 1.00 90.81 81 ASN A CA 1
ATOM 625 C C . ASN A 1 81 ? -16.849 -2.083 16.475 1.00 90.81 81 ASN A C 1
ATOM 627 O O . ASN A 1 81 ? -17.155 -1.295 17.365 1.00 90.81 81 ASN A O 1
ATOM 631 N N . ALA A 1 82 ? -17.321 -3.333 16.444 1.00 92.12 82 ALA A N 1
ATOM 632 C CA . ALA A 1 82 ? -18.207 -3.909 17.457 1.00 92.12 82 ALA A CA 1
ATOM 633 C C . ALA A 1 82 ? -17.519 -4.179 18.814 1.00 92.12 82 ALA A C 1
ATOM 635 O O . ALA A 1 82 ? -18.147 -4.696 19.736 1.00 92.12 82 ALA A O 1
ATOM 636 N N . GLY A 1 83 ? -16.224 -3.871 18.954 1.00 92.38 83 GLY A N 1
ATOM 637 C CA . GLY A 1 83 ? -15.460 -4.091 20.184 1.00 92.38 83 GLY A CA 1
ATOM 638 C C . GLY A 1 83 ? -15.034 -5.543 20.420 1.00 92.38 83 GLY A C 1
ATOM 639 O O . GLY A 1 83 ? -14.467 -5.842 21.468 1.00 92.38 83 GLY A O 1
ATOM 640 N N . ASN A 1 84 ? -15.248 -6.440 19.452 1.00 93.31 84 ASN A N 1
ATOM 641 C CA . ASN A 1 84 ? -14.952 -7.870 19.567 1.00 93.31 84 ASN A CA 1
ATOM 642 C C . ASN A 1 84 ? -13.709 -8.302 18.762 1.00 93.31 84 ASN A C 1
ATOM 644 O O . ASN A 1 84 ? -13.534 -9.479 18.448 1.00 93.31 84 ASN A O 1
ATOM 648 N N . GLY A 1 85 ? -12.821 -7.365 18.416 1.00 91.50 85 GLY A N 1
ATOM 649 C CA . GLY A 1 85 ? -11.646 -7.633 17.573 1.00 91.50 85 GLY A CA 1
ATOM 650 C C . GLY A 1 85 ? -10.716 -8.737 18.098 1.00 91.50 85 GLY A C 1
ATOM 651 O O . GLY A 1 85 ? -10.124 -9.461 17.309 1.00 91.50 85 GLY A O 1
ATOM 652 N N . ALA A 1 86 ? -10.656 -8.939 19.420 1.00 91.88 86 ALA A N 1
ATOM 653 C CA . ALA A 1 86 ? -9.858 -9.998 20.048 1.00 91.88 86 ALA A CA 1
ATOM 654 C C . ALA A 1 86 ? -10.314 -11.429 19.693 1.00 91.88 86 ALA A C 1
ATOM 656 O O . ALA A 1 86 ? -9.583 -12.383 19.950 1.00 91.88 86 ALA A O 1
ATOM 657 N N . SER A 1 87 ? -11.513 -11.589 19.123 1.00 94.88 87 SER A N 1
ATOM 658 C CA . SER A 1 87 ? -12.011 -12.881 18.640 1.00 94.88 87 SER A CA 1
ATOM 659 C C . SER A 1 87 ? -11.396 -13.310 17.304 1.00 94.88 87 SER A C 1
ATOM 661 O O . SER A 1 87 ? -11.410 -14.499 16.982 1.00 94.88 87 SER A O 1
ATOM 663 N N . ILE A 1 88 ? -10.837 -12.374 16.526 1.00 96.12 88 ILE A N 1
ATOM 664 C CA . ILE A 1 88 ? -10.184 -12.692 15.257 1.00 96.12 88 ILE A CA 1
ATOM 665 C C . ILE A 1 88 ? -8.777 -13.207 15.547 1.00 96.12 88 ILE A C 1
ATOM 667 O O . ILE A 1 88 ? -7.968 -12.535 16.182 1.00 96.12 88 ILE A O 1
ATOM 671 N N . LYS A 1 89 ? -8.467 -14.404 15.049 1.00 96.44 89 LYS A N 1
ATOM 672 C CA . LYS A 1 89 ? -7.138 -14.997 15.184 1.00 96.44 89 LYS A CA 1
ATOM 673 C C . LYS A 1 89 ? -6.119 -14.242 14.309 1.00 96.44 89 LYS A C 1
ATOM 675 O O . LYS A 1 89 ? -6.338 -14.159 13.096 1.00 96.44 89 LYS A O 1
ATOM 680 N N . PRO A 1 90 ? -5.000 -13.754 14.877 1.00 97.25 90 PRO A N 1
ATOM 681 C CA . PRO A 1 90 ? -3.902 -13.187 14.098 1.00 97.25 90 PRO A CA 1
ATOM 682 C C . PRO A 1 90 ? -3.219 -14.217 13.184 1.00 97.25 90 PRO A C 1
ATOM 684 O O . PRO A 1 90 ? -3.161 -15.409 13.505 1.00 97.25 90 PRO A O 1
ATOM 687 N N . GLY A 1 91 ? -2.655 -13.734 12.078 1.00 97.38 91 GLY A N 1
ATOM 688 C CA . GLY A 1 91 ? -1.957 -14.505 11.049 1.00 97.38 91 GLY A CA 1
ATOM 689 C C . GLY A 1 91 ? -2.767 -14.688 9.754 1.00 97.38 91 GLY A C 1
ATOM 690 O O . GLY A 1 91 ? -3.696 -13.909 9.491 1.00 97.38 91 GLY A O 1
ATOM 691 N N . PRO A 1 92 ? -2.427 -15.713 8.948 1.00 97.50 92 PRO A N 1
ATOM 692 C CA . PRO A 1 92 ? -3.155 -16.097 7.737 1.00 97.50 92 PRO A CA 1
ATOM 693 C C . PRO A 1 92 ? -4.653 -16.272 7.976 1.00 97.50 92 PRO A C 1
ATOM 695 O O . PRO A 1 92 ? -5.058 -16.968 8.908 1.00 97.50 92 PRO A O 1
ATOM 698 N N . GLN A 1 93 ? -5.478 -15.670 7.119 1.00 96.88 93 GLN A N 1
ATOM 699 C CA . GLN A 1 93 ? -6.935 -15.852 7.133 1.00 96.88 93 GLN A CA 1
ATOM 700 C C . GLN A 1 93 ? -7.416 -16.973 6.192 1.00 96.88 93 GLN A C 1
ATOM 702 O O . GLN A 1 93 ? -8.616 -17.121 5.968 1.00 96.88 93 GLN A O 1
ATOM 707 N N . ILE A 1 94 ? -6.487 -17.771 5.663 1.00 95.31 94 ILE A N 1
ATOM 708 C CA . ILE A 1 94 ? -6.738 -18.955 4.831 1.00 95.31 94 ILE A CA 1
ATOM 709 C C . ILE A 1 94 ? -6.162 -20.213 5.494 1.00 95.31 94 ILE A C 1
ATOM 711 O O . ILE A 1 94 ? -5.407 -20.126 6.464 1.00 95.31 94 ILE A O 1
ATOM 715 N N . ASP A 1 95 ? -6.495 -21.389 4.955 1.00 93.12 95 ASP A N 1
ATOM 716 C CA . ASP A 1 95 ? -6.039 -22.682 5.479 1.00 93.12 95 ASP A CA 1
ATOM 717 C C . ASP A 1 95 ? -4.590 -22.992 5.073 1.00 93.12 95 ASP A C 1
ATOM 719 O O . ASP A 1 95 ? -4.302 -23.814 4.200 1.00 93.12 95 ASP A O 1
ATOM 723 N N . ARG A 1 96 ? -3.652 -22.271 5.687 1.00 93.81 96 ARG A N 1
ATOM 724 C CA . ARG A 1 96 ? -2.225 -22.578 5.606 1.00 93.81 96 ARG A CA 1
ATOM 725 C C . ARG A 1 96 ? -1.520 -22.335 6.928 1.00 93.81 96 ARG A C 1
ATOM 727 O O . ARG A 1 96 ? -1.952 -21.542 7.767 1.00 93.81 96 ARG A O 1
ATOM 734 N N . HIS A 1 97 ? -0.383 -22.995 7.100 1.00 92.06 97 HIS A N 1
ATOM 735 C CA . HIS A 1 97 ? 0.404 -22.869 8.315 1.00 92.06 97 HIS A CA 1
ATOM 736 C C . HIS A 1 97 ? 1.404 -21.719 8.192 1.00 92.06 97 HIS A C 1
ATOM 738 O O . HIS A 1 97 ? 2.459 -21.881 7.581 1.00 92.06 97 HIS A O 1
ATOM 744 N N . PHE A 1 98 ? 1.085 -20.563 8.781 1.00 94.50 98 PHE A N 1
ATOM 745 C CA . PHE A 1 98 ? 1.923 -19.359 8.722 1.00 94.50 98 PHE A CA 1
ATOM 746 C C . PHE A 1 98 ? 2.338 -19.037 7.274 1.00 94.50 98 PHE A C 1
ATOM 748 O O . PHE A 1 98 ? 1.489 -18.706 6.451 1.00 94.50 98 PHE A O 1
ATOM 755 N N . SER A 1 99 ? 3.628 -19.164 6.956 1.00 95.69 99 SER A N 1
ATOM 756 C CA . SER A 1 99 ? 4.232 -18.914 5.646 1.00 95.69 99 SER A CA 1
ATOM 757 C C . SER A 1 99 ? 4.395 -20.161 4.766 1.00 95.69 99 SER A C 1
ATOM 759 O O . SER A 1 99 ? 5.109 -20.098 3.763 1.00 95.69 99 SER A O 1
ATOM 761 N N . SER A 1 100 ? 3.774 -21.299 5.109 1.00 94.94 100 SER A N 1
ATOM 762 C CA . SER A 1 100 ? 3.826 -22.484 4.244 1.00 94.94 100 SER A CA 1
ATOM 763 C C . SER A 1 100 ? 3.152 -22.206 2.897 1.00 94.94 100 SER A C 1
ATOM 765 O O . SER A 1 100 ? 2.248 -21.371 2.827 1.00 94.94 100 SER A O 1
ATOM 767 N N . PRO A 1 101 ? 3.512 -22.944 1.833 1.00 95.56 101 PRO A N 1
ATOM 768 C CA . PRO A 1 101 ? 2.726 -22.947 0.609 1.00 95.56 101 PRO A CA 1
ATOM 769 C C . PRO A 1 101 ? 1.249 -23.255 0.895 1.00 95.56 101 PRO A C 1
ATOM 771 O O . PRO A 1 101 ? 0.917 -24.018 1.811 1.00 95.56 101 PRO A O 1
ATOM 774 N N . GLU A 1 102 ? 0.367 -22.643 0.109 1.00 92.88 102 GLU A N 1
ATOM 775 C CA . GLU A 1 102 ? -1.054 -22.986 0.098 1.00 92.88 102 GLU A CA 1
ATOM 776 C C . GLU A 1 102 ? -1.217 -24.447 -0.349 1.00 92.88 102 GLU A C 1
ATOM 778 O O . GLU A 1 102 ? -0.563 -24.889 -1.294 1.00 92.88 102 GLU A O 1
ATOM 783 N N . GLY A 1 103 ? -2.058 -25.212 0.352 1.00 91.44 103 GLY A N 1
ATOM 784 C CA . GLY A 1 103 ? -2.192 -26.660 0.139 1.00 91.44 103 GLY A CA 1
ATOM 785 C C . GLY A 1 103 ? -1.190 -27.523 0.918 1.00 91.44 103 GLY A C 1
ATOM 786 O O . GLY A 1 103 ? -1.250 -28.747 0.827 1.00 91.44 103 GLY A O 1
ATOM 787 N N . GLY A 1 104 ? -0.314 -26.909 1.719 1.00 91.56 104 GLY A N 1
ATOM 788 C CA . GLY A 1 104 ? 0.542 -27.596 2.684 1.00 91.56 104 GLY A CA 1
ATOM 789 C C . GLY A 1 104 ? 2.044 -27.408 2.444 1.00 91.56 104 GLY A C 1
ATOM 790 O O . GLY A 1 104 ? 2.472 -26.902 1.405 1.00 91.56 104 GLY A O 1
ATOM 791 N N . PRO A 1 105 ? 2.878 -27.798 3.422 1.00 93.06 105 PRO A N 1
ATOM 792 C CA . PRO A 1 105 ? 4.325 -27.689 3.308 1.00 93.06 105 PRO A CA 1
ATOM 793 C C . PRO A 1 105 ? 4.859 -28.602 2.195 1.00 93.06 105 PRO A C 1
ATOM 795 O O . PRO A 1 105 ? 4.524 -29.779 2.133 1.00 93.06 105 PRO A O 1
ATOM 798 N N . THR A 1 106 ? 5.720 -28.071 1.324 1.00 94.00 106 THR A N 1
ATOM 799 C CA . THR A 1 106 ? 6.458 -28.855 0.309 1.00 94.00 106 THR A CA 1
ATOM 800 C C . THR A 1 106 ? 7.867 -29.237 0.773 1.00 94.00 106 THR A C 1
ATOM 802 O O . THR A 1 106 ? 8.565 -30.006 0.118 1.00 94.00 106 THR A O 1
ATOM 805 N N . THR A 1 107 ? 8.304 -28.673 1.897 1.00 92.88 107 THR A N 1
ATOM 806 C CA . THR A 1 107 ? 9.579 -28.913 2.580 1.00 92.88 107 THR A CA 1
ATOM 807 C C . THR A 1 107 ? 9.306 -29.069 4.077 1.00 92.88 107 THR A C 1
ATOM 809 O O . THR A 1 107 ? 8.174 -28.877 4.507 1.00 92.88 107 THR A O 1
ATOM 812 N N . LEU A 1 108 ? 10.309 -29.441 4.883 1.00 91.12 108 LEU A N 1
ATOM 813 C CA . LEU A 1 108 ? 10.123 -29.694 6.326 1.00 91.12 108 LEU A CA 1
ATOM 814 C C . LEU A 1 108 ? 9.038 -30.755 6.617 1.00 91.12 108 LEU A C 1
ATOM 816 O O . LEU A 1 108 ? 8.262 -30.643 7.557 1.00 91.12 108 LEU A O 1
ATOM 820 N N . LEU A 1 109 ? 8.987 -31.799 5.781 1.00 90.94 109 LEU A N 1
ATOM 821 C CA . LEU A 1 109 ? 8.028 -32.908 5.900 1.00 90.94 109 LEU A CA 1
ATOM 822 C C . LEU A 1 109 ? 8.408 -33.918 6.988 1.00 90.94 109 LEU A C 1
ATOM 824 O O . LEU A 1 109 ? 7.584 -34.718 7.429 1.00 90.94 109 LEU A O 1
ATOM 828 N N . ALA A 1 110 ? 9.685 -33.931 7.367 1.00 90.38 110 ALA A N 1
ATOM 829 C CA . ALA A 1 110 ? 10.166 -34.766 8.448 1.00 90.38 110 ALA A CA 1
ATOM 830 C C . ALA A 1 110 ? 9.658 -34.212 9.789 1.00 90.38 110 ALA A C 1
ATOM 832 O O . ALA A 1 110 ? 9.556 -32.995 9.941 1.00 90.38 110 ALA A O 1
ATOM 833 N N . PRO A 1 111 ? 9.369 -35.078 10.773 1.00 85.06 111 PRO A N 1
ATOM 834 C CA . PRO A 1 111 ? 9.007 -34.619 12.103 1.00 85.06 111 PRO A CA 1
ATOM 835 C C . PRO A 1 111 ? 10.138 -33.779 12.694 1.00 85.06 111 PRO A C 1
ATOM 837 O O . PRO A 1 111 ? 11.314 -34.134 12.556 1.00 85.06 111 PRO A O 1
ATOM 840 N N . ASP A 1 112 ? 9.772 -32.703 13.391 1.00 79.12 112 ASP A N 1
ATOM 841 C CA . ASP A 1 112 ? 10.751 -31.887 14.094 1.00 79.12 112 ASP A CA 1
ATOM 842 C C . ASP A 1 112 ? 11.581 -32.767 15.039 1.00 79.12 112 ASP A C 1
ATOM 844 O O . ASP A 1 112 ? 11.025 -33.590 15.787 1.00 79.12 112 ASP A O 1
ATOM 848 N N . PRO A 1 113 ? 12.918 -32.621 15.043 1.00 76.62 113 PRO A N 1
ATOM 849 C CA . PRO A 1 113 ? 13.733 -33.281 16.041 1.00 76.62 113 PRO A CA 1
ATOM 850 C C . PRO A 1 113 ? 13.244 -32.818 17.412 1.00 76.62 113 PRO A C 1
ATOM 852 O O . PRO A 1 113 ? 13.199 -31.619 17.689 1.00 76.62 113 PRO A O 1
ATOM 855 N N . LYS A 1 114 ? 12.856 -33.776 18.267 1.00 70.38 114 LYS A N 1
ATOM 856 C CA . LYS A 1 114 ? 12.350 -33.478 19.612 1.00 70.38 114 LYS A CA 1
ATOM 857 C C . LYS A 1 114 ? 13.289 -32.470 20.278 1.00 70.38 114 LYS A C 1
ATOM 859 O O . LYS A 1 114 ? 14.491 -32.756 20.348 1.00 70.38 114 LYS A O 1
ATOM 864 N N . PRO A 1 115 ? 12.778 -31.327 20.769 1.00 61.16 115 PRO A N 1
ATOM 865 C CA . PRO A 1 115 ? 13.624 -30.353 21.429 1.00 61.16 115 PRO A CA 1
ATOM 866 C C . PRO A 1 115 ? 14.340 -31.063 22.576 1.00 61.16 115 PRO A C 1
ATOM 868 O O . PRO A 1 115 ? 13.705 -31.598 23.489 1.00 61.16 115 PRO A O 1
ATOM 871 N N . LYS A 1 116 ? 15.676 -31.131 22.503 1.00 60.16 116 LYS A N 1
ATOM 872 C CA . LYS A 1 116 ? 16.481 -31.584 23.639 1.00 60.16 116 LYS A CA 1
ATOM 873 C C . LYS A 1 116 ? 16.142 -30.637 24.776 1.00 60.16 116 LYS A C 1
ATOM 875 O O . LYS A 1 116 ? 16.299 -29.432 24.605 1.00 60.16 116 LYS A O 1
ATOM 880 N N . ALA A 1 117 ? 15.631 -31.177 25.882 1.00 54.53 117 ALA A N 1
ATOM 881 C CA . ALA A 1 117 ? 15.214 -30.392 27.032 1.00 54.53 117 ALA A CA 1
ATOM 882 C C . ALA A 1 117 ? 16.316 -29.387 27.389 1.00 54.53 117 ALA A C 1
ATOM 884 O O . ALA A 1 117 ? 17.398 -29.766 27.841 1.00 54.53 117 ALA A O 1
ATOM 885 N N . SER A 1 118 ? 16.058 -28.109 27.126 1.00 55.88 118 SER A N 1
ATOM 886 C CA . SER A 1 118 ? 16.952 -27.028 27.500 1.00 55.88 118 SER A CA 1
ATOM 887 C C . SER A 1 118 ? 17.026 -27.052 29.020 1.00 55.88 118 SER A C 1
ATOM 889 O O . SER A 1 118 ? 16.014 -26.847 29.696 1.00 55.88 118 SER A O 1
ATOM 891 N N . ALA A 1 119 ? 18.201 -27.353 29.573 1.00 51.75 119 ALA A N 1
ATOM 892 C CA . ALA A 1 119 ? 18.429 -27.216 31.002 1.00 51.75 119 ALA A CA 1
ATOM 893 C C . ALA A 1 119 ? 18.013 -25.796 31.412 1.00 51.75 119 ALA A C 1
ATOM 895 O O . ALA A 1 119 ? 18.460 -24.819 30.806 1.00 51.75 119 ALA A O 1
ATOM 896 N N . LYS A 1 120 ? 17.113 -25.687 32.397 1.00 46.78 120 LYS A N 1
ATOM 897 C CA . LYS A 1 120 ? 16.655 -24.404 32.936 1.00 46.78 120 LYS A CA 1
ATOM 898 C C . LYS A 1 120 ? 17.881 -23.612 33.392 1.00 46.78 120 LYS A C 1
ATOM 900 O O . LYS A 1 120 ? 18.474 -23.937 34.418 1.00 46.78 120 LYS A O 1
ATOM 905 N N . LYS A 1 121 ? 18.285 -22.595 32.630 1.00 44.25 121 LYS A N 1
ATOM 906 C CA . LYS A 1 121 ? 19.326 -21.665 33.063 1.00 44.25 121 LYS A CA 1
ATOM 907 C C . LYS A 1 121 ? 18.678 -20.702 34.055 1.00 44.25 121 LYS A C 1
ATOM 909 O O . LYS A 1 121 ? 17.698 -20.044 33.717 1.00 44.25 121 LYS A O 1
ATOM 914 N N . ALA A 1 122 ? 19.185 -20.700 35.285 1.00 43.84 122 ALA A N 1
ATOM 915 C CA . ALA A 1 122 ? 18.760 -19.790 36.337 1.00 43.84 122 ALA A CA 1
ATOM 916 C C . ALA A 1 122 ? 18.853 -18.334 35.855 1.00 43.84 122 ALA A C 1
ATOM 918 O O . ALA A 1 122 ? 19.816 -17.957 35.182 1.00 43.84 122 ALA A O 1
ATOM 919 N N . VAL A 1 123 ? 17.836 -17.541 36.194 1.00 44.94 123 VAL A N 1
ATOM 920 C CA . VAL A 1 123 ? 17.810 -16.095 35.967 1.00 44.94 123 VAL A CA 1
ATOM 921 C C . VAL A 1 123 ? 18.858 -15.477 36.891 1.00 44.94 123 VAL A C 1
ATOM 923 O O . VAL A 1 123 ? 18.688 -15.483 38.106 1.00 44.94 123 VAL A O 1
ATOM 926 N N . GLY A 1 124 ? 19.963 -15.020 36.308 1.00 42.62 124 GLY A N 1
ATOM 927 C CA . GLY A 1 124 ? 20.976 -14.198 36.962 1.00 42.62 124 GLY A CA 1
ATOM 928 C C . GLY A 1 124 ? 21.026 -12.830 36.289 1.00 42.62 124 GLY A C 1
ATOM 929 O O . GLY A 1 124 ? 20.824 -12.745 35.077 1.00 42.62 124 GLY A O 1
ATOM 930 N N . ASP A 1 125 ? 21.244 -11.799 37.104 1.00 45.06 125 ASP A N 1
ATOM 931 C CA . ASP A 1 125 ? 21.200 -10.367 36.797 1.00 45.06 125 ASP A CA 1
ATOM 932 C C . ASP A 1 125 ? 21.802 -9.920 35.456 1.00 45.06 125 ASP A C 1
ATOM 934 O O . ASP A 1 125 ? 22.758 -10.489 34.925 1.00 45.06 125 ASP A O 1
ATOM 938 N N . ALA A 1 126 ? 21.216 -8.840 34.933 1.00 48.62 126 ALA A N 1
ATOM 939 C CA . ALA A 1 126 ? 21.515 -8.236 33.644 1.00 48.62 126 ALA A CA 1
ATOM 940 C C . ALA A 1 126 ? 22.995 -7.835 33.508 1.00 48.62 126 ALA A C 1
ATOM 942 O O . ALA A 1 126 ? 23.438 -6.805 34.015 1.00 48.62 126 ALA A O 1
ATOM 943 N N . VAL A 1 127 ? 23.742 -8.621 32.735 1.00 42.59 127 VAL A N 1
ATOM 944 C CA . VAL A 1 127 ? 25.034 -8.217 32.176 1.00 42.59 127 VAL A CA 1
ATOM 945 C C . VAL A 1 127 ? 24.775 -7.618 30.796 1.00 42.59 127 VAL A C 1
ATOM 947 O O . VAL A 1 127 ? 24.262 -8.295 29.905 1.00 42.59 127 VAL A O 1
ATOM 950 N N . SER A 1 128 ? 25.129 -6.342 30.621 1.00 48.97 128 SER A N 1
ATOM 951 C CA . SER A 1 128 ? 25.160 -5.684 29.313 1.00 48.97 128 SER A CA 1
ATOM 952 C C . SER A 1 128 ? 26.196 -6.383 28.431 1.00 48.97 128 SER A C 1
ATOM 954 O O . SER A 1 128 ? 27.400 -6.284 28.673 1.00 48.97 128 SER A O 1
ATOM 956 N N . LEU A 1 129 ? 25.722 -7.139 27.442 1.00 50.28 129 LEU A N 1
ATOM 957 C CA . LEU A 1 129 ? 26.549 -7.755 26.410 1.00 50.28 129 LEU A CA 1
ATOM 958 C C . LEU A 1 129 ? 26.387 -6.948 25.111 1.00 50.28 129 LEU A C 1
ATOM 960 O O . LEU A 1 129 ? 25.256 -6.594 24.769 1.00 50.28 129 LEU A O 1
ATOM 964 N N . PRO A 1 130 ? 27.474 -6.663 24.365 1.00 55.31 130 PRO A N 1
ATOM 965 C CA . PRO A 1 130 ? 27.365 -6.072 23.031 1.00 55.31 130 PRO A CA 1
ATOM 966 C C . PRO A 1 130 ? 26.567 -7.004 22.098 1.00 55.31 130 PRO A C 1
ATOM 968 O O . PRO A 1 130 ? 26.470 -8.199 22.398 1.00 55.31 130 PRO A O 1
ATOM 971 N N . PRO A 1 131 ? 25.990 -6.495 20.986 1.00 52.06 131 PRO A N 1
ATOM 972 C CA . PRO A 1 131 ? 25.072 -7.257 20.144 1.00 52.06 131 PRO A CA 1
ATOM 973 C C . PRO A 1 131 ? 25.629 -8.638 19.790 1.00 52.06 131 PRO A C 1
ATOM 975 O O . PRO A 1 131 ? 26.616 -8.773 19.070 1.00 52.06 131 PRO A O 1
ATOM 978 N N . SER A 1 132 ? 24.998 -9.663 20.355 1.00 62.00 132 SER A N 1
ATOM 979 C CA . SER A 1 132 ? 25.307 -11.062 20.090 1.00 62.00 132 SER A CA 1
ATOM 980 C C . SER A 1 132 ? 24.914 -11.401 18.652 1.00 62.00 132 SER A C 1
ATOM 982 O O . SER A 1 132 ? 23.872 -10.944 18.177 1.00 62.00 132 SER A O 1
ATOM 984 N N . GLU A 1 133 ? 25.697 -12.251 17.978 1.00 60.19 133 GLU A N 1
ATOM 985 C CA . GLU A 1 133 ? 25.315 -12.952 16.740 1.00 60.19 133 GLU A CA 1
ATOM 986 C C . GLU A 1 133 ? 24.157 -13.947 16.991 1.00 60.19 133 GLU A C 1
ATOM 988 O O . GLU A 1 133 ? 24.213 -15.124 16.640 1.00 60.19 133 GLU A O 1
ATOM 993 N N . ALA A 1 134 ? 23.074 -13.492 17.618 1.00 53.03 134 ALA A N 1
ATOM 994 C CA . ALA A 1 134 ? 21.958 -14.302 18.091 1.00 53.03 134 ALA A CA 1
ATOM 995 C C . ALA A 1 134 ? 21.075 -14.868 16.960 1.00 53.03 134 ALA A C 1
ATOM 997 O O . ALA A 1 134 ? 20.072 -15.517 17.237 1.00 53.03 134 ALA A O 1
ATOM 998 N N . GLY A 1 135 ? 21.440 -14.638 15.695 1.00 50.50 135 GLY A N 1
ATOM 999 C CA . GLY A 1 135 ? 20.706 -15.112 14.522 1.00 50.50 135 GLY A CA 1
ATOM 1000 C C . GLY A 1 135 ? 21.390 -16.217 13.715 1.00 50.50 135 GLY A C 1
ATOM 1001 O O . GLY A 1 135 ? 20.795 -16.688 12.751 1.00 50.50 135 GLY A O 1
ATOM 1002 N N . ARG A 1 136 ? 22.621 -16.639 14.044 1.00 49.66 136 ARG A N 1
ATOM 1003 C CA . ARG A 1 136 ? 23.304 -17.708 13.292 1.00 49.66 136 ARG A CA 1
ATOM 1004 C C . ARG A 1 136 ? 23.535 -18.932 14.170 1.00 49.66 136 ARG A C 1
ATOM 1006 O O . ARG A 1 136 ? 24.379 -18.873 15.064 1.00 49.66 136 ARG A O 1
ATOM 1013 N N . PRO A 1 137 ? 22.869 -20.073 13.916 1.00 52.72 137 PRO A N 1
ATOM 1014 C CA . PRO A 1 137 ? 23.389 -21.324 14.438 1.00 52.72 137 PRO A CA 1
ATOM 1015 C C . PRO A 1 137 ? 24.789 -21.525 13.843 1.00 52.72 137 PRO A C 1
ATOM 1017 O O . PRO A 1 137 ? 24.967 -21.466 12.625 1.00 52.72 137 PRO A O 1
ATOM 1020 N N . LYS A 1 138 ? 25.801 -21.773 14.686 1.00 55.97 138 LYS A N 1
ATOM 1021 C CA . LYS A 1 138 ? 27.057 -22.384 14.222 1.00 55.97 138 LYS A CA 1
ATOM 1022 C C . LYS A 1 138 ? 26.749 -23.837 13.887 1.00 55.97 138 LYS A C 1
ATOM 1024 O O . LYS A 1 138 ? 27.007 -24.733 14.685 1.00 55.97 138 LYS A O 1
ATOM 1029 N N . SER A 1 139 ? 26.114 -24.033 12.740 1.00 48.94 139 SER A N 1
ATOM 1030 C CA . SER A 1 139 ? 25.854 -25.350 12.200 1.00 48.94 139 SER A CA 1
ATOM 1031 C C . SER A 1 139 ? 26.999 -25.772 11.281 1.00 48.94 139 SER A C 1
ATOM 1033 O O . SER A 1 139 ? 27.463 -24.995 10.442 1.00 48.94 139 SER A O 1
ATOM 1035 N N . GLY A 1 140 ? 27.450 -27.014 11.459 1.00 54.91 140 GLY A N 1
ATOM 1036 C CA . GLY A 1 140 ? 28.323 -27.726 10.527 1.00 54.91 140 GLY A CA 1
ATOM 1037 C C . GLY A 1 140 ? 27.561 -28.359 9.358 1.00 54.91 140 GLY A C 1
ATOM 1038 O O . GLY A 1 140 ? 28.119 -29.229 8.692 1.00 54.91 140 GLY A O 1
ATOM 1039 N N . ASP A 1 141 ? 26.306 -27.964 9.126 1.00 58.59 141 ASP A N 1
ATOM 1040 C CA . ASP A 1 141 ? 25.509 -28.439 7.998 1.00 58.59 141 ASP A CA 1
ATOM 1041 C C . ASP A 1 141 ? 26.171 -28.082 6.662 1.00 58.59 141 ASP A C 1
ATOM 1043 O O . ASP A 1 141 ? 26.818 -27.040 6.498 1.00 58.59 141 ASP A O 1
ATOM 1047 N N . ALA A 1 142 ? 25.980 -28.961 5.677 1.00 58.00 142 ALA A N 1
ATOM 1048 C CA . ALA A 1 142 ? 26.561 -28.837 4.343 1.00 58.00 142 ALA A CA 1
ATOM 1049 C C . ALA A 1 142 ? 26.137 -27.560 3.592 1.00 58.00 142 ALA A C 1
ATOM 1051 O O . ALA A 1 142 ? 26.765 -27.238 2.591 1.00 58.00 142 ALA A O 1
ATOM 1052 N N . GLU A 1 143 ? 25.120 -26.832 4.065 1.00 56.41 143 GLU A N 1
ATOM 1053 C CA . GLU A 1 143 ? 24.635 -25.569 3.489 1.00 56.41 143 GLU A CA 1
ATOM 1054 C C . GLU A 1 143 ? 25.217 -24.317 4.175 1.00 56.41 143 GLU A C 1
ATOM 1056 O O . GLU A 1 143 ? 25.265 -23.249 3.567 1.00 56.41 143 GLU A O 1
ATOM 1061 N N . THR A 1 144 ? 25.715 -24.433 5.413 1.00 55.06 144 THR A N 1
ATOM 1062 C CA . THR A 1 144 ? 26.268 -23.308 6.200 1.00 55.06 144 THR A CA 1
ATOM 1063 C C . THR A 1 144 ? 27.777 -23.398 6.415 1.00 55.06 144 THR A C 1
ATOM 1065 O O . THR A 1 144 ? 28.360 -22.556 7.100 1.00 55.06 144 THR A O 1
ATOM 1068 N N . ASN A 1 145 ? 28.432 -24.404 5.828 1.00 65.19 145 ASN A N 1
ATOM 1069 C CA . ASN A 1 145 ? 29.868 -24.598 5.962 1.00 65.19 145 ASN A CA 1
ATOM 1070 C C . ASN A 1 145 ? 30.653 -23.455 5.270 1.00 65.19 145 ASN A C 1
ATOM 1072 O O . ASN A 1 145 ? 30.532 -23.270 4.056 1.00 65.19 145 ASN A O 1
ATOM 1076 N N . PRO A 1 146 ? 31.519 -22.715 5.991 1.00 62.66 146 PRO A N 1
ATOM 1077 C CA . PRO A 1 146 ? 32.335 -21.645 5.410 1.00 62.66 146 PRO A CA 1
ATOM 1078 C C . PRO A 1 146 ? 33.335 -22.123 4.338 1.00 62.66 146 PRO A C 1
ATOM 1080 O O . PRO A 1 146 ? 33.884 -21.299 3.608 1.00 62.66 146 PRO A O 1
ATOM 1083 N N . ALA A 1 147 ? 33.557 -23.434 4.198 1.00 66.69 147 ALA A N 1
ATOM 1084 C CA . ALA A 1 147 ? 34.350 -24.032 3.124 1.00 66.69 147 ALA A CA 1
ATOM 1085 C C . ALA A 1 147 ? 33.601 -24.150 1.777 1.00 66.69 147 ALA A C 1
ATOM 1087 O O . ALA A 1 147 ? 34.193 -24.578 0.781 1.00 66.69 147 ALA A O 1
ATOM 1088 N N . LEU A 1 148 ? 32.315 -23.784 1.710 1.00 59.47 148 LEU A N 1
ATOM 1089 C CA . LEU A 1 148 ? 31.544 -23.807 0.467 1.00 59.47 148 LEU A CA 1
ATOM 1090 C C . LEU A 1 148 ? 32.000 -22.708 -0.497 1.00 59.47 148 LEU A C 1
ATOM 1092 O O . LEU A 1 148 ? 32.216 -21.546 -0.139 1.00 59.47 148 LEU A O 1
ATOM 1096 N N . LYS A 1 149 ? 32.106 -23.081 -1.773 1.00 63.44 149 LYS A N 1
ATOM 1097 C CA . LYS A 1 149 ? 32.426 -22.164 -2.869 1.00 63.44 149 LYS A CA 1
ATOM 1098 C C . LYS A 1 149 ? 31.179 -21.368 -3.247 1.00 63.44 149 LYS A C 1
ATOM 1100 O O . LYS A 1 149 ? 30.421 -21.763 -4.126 1.00 63.44 149 LYS A O 1
ATOM 1105 N N . THR A 1 150 ? 30.976 -20.248 -2.570 1.00 64.06 150 THR A N 1
ATOM 1106 C CA . THR A 1 150 ? 29.957 -19.251 -2.912 1.00 64.06 150 THR A CA 1
ATOM 1107 C C . THR A 1 150 ? 30.475 -18.327 -4.023 1.00 64.06 150 THR A C 1
ATOM 1109 O O . THR A 1 150 ? 31.686 -18.274 -4.268 1.00 64.06 150 THR A O 1
ATOM 1112 N N . PRO A 1 151 ? 29.608 -17.538 -4.681 1.00 59.69 151 PRO A N 1
ATOM 1113 C CA . PRO A 1 151 ? 30.044 -16.538 -5.657 1.00 59.69 151 PRO A CA 1
ATOM 1114 C C . PRO A 1 151 ? 31.063 -15.534 -5.093 1.00 59.69 151 PRO A C 1
ATOM 1116 O O . PRO A 1 151 ? 31.903 -15.031 -5.834 1.00 59.69 151 PRO A O 1
ATOM 1119 N N . HIS A 1 152 ? 31.030 -15.299 -3.777 1.00 62.72 152 HIS A N 1
ATOM 1120 C CA . HIS A 1 152 ? 31.978 -14.447 -3.063 1.00 62.72 152 HIS A CA 1
ATOM 1121 C C . HIS A 1 152 ? 33.329 -15.141 -2.807 1.00 62.72 152 HIS A C 1
ATOM 1123 O O . HIS A 1 152 ? 34.374 -14.497 -2.838 1.00 62.72 152 HIS A O 1
ATOM 1129 N N . THR A 1 153 ? 33.340 -16.452 -2.546 1.00 66.75 153 THR A N 1
ATOM 1130 C CA . THR A 1 153 ? 34.560 -17.202 -2.184 1.00 66.75 153 THR A CA 1
ATOM 1131 C C . THR A 1 153 ? 35.211 -17.939 -3.362 1.00 66.75 153 THR A C 1
ATOM 1133 O O . THR A 1 153 ? 36.332 -18.428 -3.231 1.00 66.75 153 THR A O 1
ATOM 1136 N N . ALA A 1 154 ? 34.570 -17.988 -4.538 1.00 64.12 154 ALA A N 1
ATOM 1137 C CA . ALA A 1 154 ? 35.113 -18.605 -5.755 1.00 64.12 154 ALA A CA 1
ATOM 1138 C C . ALA A 1 154 ? 34.775 -17.818 -7.050 1.00 64.12 154 ALA A C 1
ATOM 1140 O O . ALA A 1 154 ? 34.048 -18.318 -7.918 1.00 64.12 154 ALA A O 1
ATOM 1141 N N . PRO A 1 155 ? 35.354 -16.618 -7.259 1.00 61.69 155 PRO A N 1
ATOM 1142 C CA . PRO A 1 155 ? 35.006 -15.719 -8.371 1.00 61.69 155 PRO A CA 1
ATOM 1143 C C . PRO A 1 155 ? 35.255 -16.311 -9.773 1.00 61.69 155 PRO A C 1
ATOM 1145 O O . PRO A 1 155 ? 34.521 -16.017 -10.715 1.00 61.69 155 PRO A O 1
ATOM 1148 N N . LYS A 1 156 ? 36.229 -17.223 -9.928 1.00 64.38 156 LYS A N 1
ATOM 1149 C CA . LYS A 1 156 ? 36.472 -17.939 -11.200 1.00 64.38 156 LYS A CA 1
ATOM 1150 C C . LYS A 1 156 ? 35.380 -18.958 -11.560 1.00 64.38 156 LYS A C 1
ATOM 1152 O O . LYS A 1 156 ? 35.207 -19.245 -12.741 1.00 64.38 156 LYS A O 1
ATOM 1157 N N . ALA A 1 157 ? 34.665 -19.517 -10.580 1.00 59.75 157 ALA A N 1
ATOM 1158 C CA . ALA A 1 157 ? 33.534 -20.417 -10.826 1.00 59.75 157 ALA A CA 1
ATOM 1159 C C . ALA A 1 157 ? 32.249 -19.621 -11.111 1.00 59.75 157 ALA A C 1
ATOM 1161 O O . ALA A 1 157 ? 31.508 -19.968 -12.028 1.00 59.75 157 ALA A O 1
ATOM 1162 N N . ALA A 1 158 ? 32.054 -18.492 -10.421 1.00 56.62 158 ALA A N 1
ATOM 1163 C CA . ALA A 1 158 ? 30.973 -17.548 -10.707 1.00 56.62 158 ALA A CA 1
ATOM 1164 C C . ALA A 1 158 ? 31.051 -17.010 -12.149 1.00 56.62 158 ALA A C 1
ATOM 1166 O O . ALA A 1 158 ? 30.062 -17.053 -12.872 1.00 56.62 158 ALA A O 1
ATOM 1167 N N . ALA A 1 159 ? 32.243 -16.627 -12.622 1.00 60.09 159 ALA A N 1
ATOM 1168 C CA . ALA A 1 159 ? 32.446 -16.163 -13.999 1.00 60.09 159 ALA A CA 1
ATOM 1169 C C . ALA A 1 159 ? 32.144 -17.231 -15.075 1.00 60.09 159 ALA A C 1
ATOM 1171 O O . ALA A 1 159 ? 31.775 -16.886 -16.198 1.00 60.09 159 ALA A O 1
ATOM 1172 N N . LYS A 1 160 ? 32.273 -18.527 -14.751 1.00 60.88 160 LYS A N 1
ATOM 1173 C CA . LYS A 1 160 ? 31.895 -19.622 -15.663 1.00 60.88 160 LYS A CA 1
ATOM 1174 C C . LYS A 1 160 ? 30.378 -19.825 -15.733 1.00 60.88 160 LYS A C 1
ATOM 1176 O O . LYS A 1 160 ? 29.877 -20.102 -16.817 1.00 60.88 160 LYS A O 1
ATOM 1181 N N . ASN A 1 161 ? 29.652 -19.621 -14.631 1.00 55.12 161 ASN A N 1
ATOM 1182 C CA . ASN A 1 161 ? 28.187 -19.691 -14.626 1.00 55.12 161 ASN A CA 1
ATOM 1183 C C . ASN A 1 161 ? 27.545 -18.502 -15.354 1.00 55.12 161 ASN A C 1
ATOM 1185 O O . ASN A 1 161 ? 26.573 -18.698 -16.072 1.00 55.12 161 ASN A O 1
ATOM 1189 N N . VAL A 1 162 ? 28.119 -17.296 -15.258 1.00 54.94 162 VAL A N 1
ATOM 1190 C CA . VAL A 1 162 ? 27.630 -16.126 -16.017 1.00 54.94 162 VAL A CA 1
ATOM 1191 C C . VAL A 1 162 ? 27.770 -16.356 -17.530 1.00 54.94 162 VAL A C 1
ATOM 1193 O O . VAL A 1 162 ? 26.823 -16.126 -18.272 1.00 54.94 162 VAL A O 1
ATOM 1196 N N . LYS A 1 163 ? 28.888 -16.943 -17.985 1.00 52.50 163 LYS A N 1
ATOM 1197 C CA . LYS A 1 163 ? 29.070 -17.323 -19.400 1.00 52.50 163 LYS A CA 1
ATOM 1198 C C . LYS A 1 163 ? 28.151 -18.455 -19.878 1.00 52.50 163 LYS A C 1
ATOM 1200 O O . LYS A 1 163 ? 27.891 -18.539 -21.072 1.00 52.50 163 LYS A O 1
ATOM 1205 N N . ALA A 1 164 ? 27.670 -19.321 -18.985 1.00 49.56 164 ALA A N 1
ATOM 1206 C CA . ALA A 1 164 ? 26.741 -20.395 -19.340 1.00 49.56 164 ALA A CA 1
ATOM 1207 C C . ALA A 1 164 ? 25.286 -19.903 -19.466 1.00 49.56 164 ALA A C 1
ATOM 1209 O O . ALA A 1 164 ? 24.539 -20.428 -20.286 1.00 49.56 164 ALA A O 1
ATOM 1210 N N . VAL A 1 165 ? 24.895 -18.871 -18.707 1.00 51.97 165 VAL A N 1
ATOM 1211 C CA . VAL A 1 165 ? 23.563 -18.241 -18.806 1.00 51.97 165 VAL A CA 1
ATOM 1212 C C . VAL A 1 165 ? 23.462 -17.328 -20.037 1.00 51.97 165 VAL A C 1
ATOM 1214 O O . VAL A 1 165 ? 22.400 -17.235 -20.640 1.00 51.97 165 VAL A O 1
ATOM 1217 N N . GLU A 1 166 ? 24.571 -16.727 -20.472 1.00 48.34 166 GLU A N 1
ATOM 1218 C CA . GLU A 1 166 ? 24.638 -15.904 -21.694 1.00 48.34 166 GLU A CA 1
ATOM 1219 C C . GLU A 1 166 ? 24.637 -16.738 -22.996 1.00 48.34 166 GLU A C 1
ATOM 1221 O O . GLU A 1 166 ? 24.374 -16.211 -24.073 1.00 48.34 166 GLU A O 1
ATOM 1226 N N . ALA A 1 167 ? 24.889 -18.051 -22.905 1.00 49.97 167 ALA A N 1
ATOM 1227 C CA . ALA A 1 167 ? 24.931 -18.980 -24.040 1.00 49.97 167 ALA A CA 1
ATOM 1228 C C . ALA A 1 167 ? 23.712 -19.927 -24.130 1.00 49.97 167 ALA A C 1
ATOM 1230 O O . ALA A 1 167 ? 23.674 -20.794 -25.005 1.00 49.97 167 ALA A O 1
ATOM 1231 N N . ALA A 1 168 ? 22.718 -19.784 -23.247 1.00 39.50 168 ALA A N 1
ATOM 1232 C CA . ALA A 1 168 ? 21.483 -20.563 -23.299 1.00 39.50 168 ALA A CA 1
ATOM 1233 C C . ALA A 1 168 ? 20.426 -19.839 -24.162 1.00 39.50 168 ALA A C 1
ATOM 1235 O O . ALA A 1 168 ? 20.128 -18.673 -23.892 1.00 39.50 168 ALA A O 1
ATOM 1236 N N . PRO A 1 169 ? 19.822 -20.485 -25.179 1.00 42.84 169 PRO A N 1
ATOM 1237 C CA . PRO A 1 169 ? 18.728 -19.882 -25.928 1.00 42.84 169 PRO A CA 1
ATOM 1238 C C . PRO A 1 169 ? 17.513 -19.713 -25.011 1.00 42.84 169 PRO A C 1
ATOM 1240 O O . PRO A 1 169 ? 17.087 -20.663 -24.351 1.00 42.84 169 PRO A O 1
ATOM 1243 N N . LEU A 1 170 ? 16.939 -18.509 -24.992 1.00 44.72 170 LEU A N 1
ATOM 1244 C CA . LEU A 1 170 ? 15.624 -18.257 -24.403 1.00 44.72 170 LEU A CA 1
ATOM 1245 C C . LEU A 1 170 ? 14.599 -19.211 -25.047 1.00 44.72 170 LEU A C 1
ATOM 1247 O O . LEU A 1 170 ? 14.560 -19.298 -26.279 1.00 44.72 170 LEU A O 1
ATOM 1251 N N . PRO A 1 171 ? 13.759 -19.916 -24.270 1.00 40.62 171 PRO A N 1
ATOM 1252 C CA . PRO A 1 171 ? 12.664 -20.678 -24.847 1.00 40.62 171 PRO A CA 1
ATOM 1253 C C . PRO A 1 171 ? 11.718 -19.720 -25.581 1.00 40.62 171 PRO A C 1
ATOM 1255 O O . PRO A 1 171 ? 11.327 -18.676 -25.053 1.00 40.62 171 PRO A O 1
ATOM 1258 N N . ALA A 1 172 ? 11.396 -20.071 -26.827 1.00 44.56 172 ALA A N 1
ATOM 1259 C CA . ALA A 1 172 ? 10.499 -19.312 -27.685 1.00 44.56 172 ALA A CA 1
ATOM 1260 C C . ALA A 1 172 ? 9.124 -19.112 -27.011 1.00 44.56 172 ALA A C 1
ATOM 1262 O O . ALA A 1 172 ? 8.639 -20.032 -26.344 1.00 44.56 172 ALA A O 1
ATOM 1263 N N . PRO A 1 173 ? 8.464 -17.951 -27.186 1.00 39.03 173 PRO A N 1
ATOM 1264 C CA . PRO A 1 173 ? 7.102 -17.755 -26.706 1.00 39.03 173 PRO A CA 1
ATOM 1265 C C . PRO A 1 173 ? 6.162 -18.773 -27.360 1.00 39.03 173 PRO A C 1
ATOM 1267 O O . PRO A 1 173 ? 6.011 -18.790 -28.581 1.00 39.03 173 PRO A O 1
ATOM 1270 N N . ALA A 1 174 ? 5.542 -19.619 -26.539 1.00 37.97 174 ALA A N 1
ATOM 1271 C CA . ALA A 1 174 ? 4.482 -20.516 -26.970 1.00 37.97 174 ALA A CA 1
ATOM 1272 C C . ALA A 1 174 ? 3.281 -19.714 -27.505 1.00 37.97 174 ALA A C 1
ATOM 1274 O O . ALA A 1 174 ? 2.906 -18.672 -26.959 1.00 37.97 174 ALA A O 1
ATOM 1275 N N . GLU A 1 175 ? 2.702 -20.217 -28.593 1.00 39.06 175 GLU A N 1
ATOM 1276 C CA . GLU A 1 175 ? 1.523 -19.685 -29.270 1.00 39.06 175 GLU A CA 1
ATOM 1277 C C . GLU A 1 175 ? 0.295 -19.524 -28.357 1.00 39.06 175 GLU A C 1
ATOM 1279 O O . GLU A 1 175 ? 0.065 -20.268 -27.404 1.00 39.06 175 GLU A O 1
ATOM 1284 N N . LYS A 1 176 ? -0.518 -18.524 -28.721 1.00 39.06 176 LYS A N 1
ATOM 1285 C CA . LYS A 1 176 ? -1.827 -18.161 -28.156 1.00 39.06 176 LYS A CA 1
ATOM 1286 C C . LYS A 1 176 ? -2.776 -19.355 -27.978 1.00 39.06 176 LYS A C 1
ATOM 1288 O O . LYS A 1 176 ? -2.899 -20.175 -28.883 1.00 39.06 176 LYS A O 1
ATOM 1293 N N . PRO A 1 177 ? -3.678 -19.245 -26.988 1.00 34.28 177 PRO A N 1
ATOM 1294 C CA . PRO A 1 177 ? -5.091 -19.531 -27.238 1.00 34.28 177 PRO A CA 1
ATOM 1295 C C . PRO A 1 177 ? -5.972 -18.279 -27.139 1.00 34.28 177 PRO A C 1
ATOM 1297 O O . PRO A 1 177 ? -5.683 -17.312 -26.435 1.00 34.28 177 PRO A O 1
ATOM 1300 N N . ALA A 1 178 ? -7.056 -18.306 -27.908 1.00 37.62 178 ALA A N 1
ATOM 1301 C CA . ALA A 1 178 ? -7.972 -17.208 -28.167 1.00 37.62 178 ALA A CA 1
ATOM 1302 C C . ALA A 1 178 ? -8.999 -16.931 -27.041 1.00 37.62 178 ALA A C 1
ATOM 1304 O O . ALA A 1 178 ? -9.612 -17.841 -26.503 1.00 37.62 178 ALA A O 1
ATOM 1305 N N . LYS A 1 179 ? -9.216 -15.629 -26.798 1.00 41.47 179 LYS A N 1
ATOM 1306 C CA . LYS A 1 179 ? -10.484 -14.883 -26.604 1.00 41.47 179 LYS A CA 1
ATOM 1307 C C . LYS A 1 179 ? -11.621 -15.474 -25.733 1.00 41.47 179 LYS A C 1
ATOM 1309 O O . LYS A 1 179 ? -12.407 -16.271 -26.226 1.00 41.47 179 LYS A O 1
ATOM 1314 N N . ALA A 1 180 ? -11.830 -14.860 -24.557 1.00 30.94 180 ALA A N 1
ATOM 1315 C CA . ALA A 1 180 ? -13.098 -14.349 -23.966 1.00 30.94 180 ALA A CA 1
ATOM 1316 C C . ALA A 1 180 ? -12.812 -13.928 -22.496 1.00 30.94 180 ALA A C 1
ATOM 1318 O O . ALA A 1 180 ? -12.069 -14.634 -21.835 1.00 30.94 180 ALA A O 1
ATOM 1319 N N . ALA A 1 181 ? -13.289 -12.847 -21.865 1.00 34.06 181 ALA A N 1
ATOM 1320 C CA . ALA A 1 181 ? -14.150 -11.720 -22.206 1.00 34.06 181 ALA A CA 1
ATOM 1321 C C . ALA A 1 181 ? -13.886 -10.546 -21.214 1.00 34.06 181 ALA A C 1
ATOM 1323 O O . ALA A 1 181 ? -13.603 -10.777 -20.046 1.00 34.06 181 ALA A O 1
ATOM 1324 N N . ALA A 1 182 ? -14.005 -9.315 -21.733 1.00 41.41 182 ALA A N 1
ATOM 1325 C CA . ALA A 1 182 ? -14.387 -8.025 -21.122 1.00 41.41 182 ALA A CA 1
ATOM 1326 C C . ALA A 1 182 ? -13.777 -7.490 -19.794 1.00 41.41 182 ALA A C 1
ATOM 1328 O O . ALA A 1 182 ? -14.066 -7.972 -18.706 1.00 41.41 182 ALA A O 1
ATOM 1329 N N . ALA A 1 183 ? -13.142 -6.311 -19.897 1.00 31.20 183 ALA A N 1
ATOM 1330 C CA . ALA A 1 183 ? -13.253 -5.193 -18.945 1.00 31.20 183 ALA A CA 1
ATOM 1331 C C . ALA A 1 183 ? -13.228 -3.865 -19.748 1.00 31.20 183 ALA A C 1
ATOM 1333 O O . ALA A 1 183 ? -12.622 -3.833 -20.825 1.00 31.20 183 ALA A O 1
ATOM 1334 N N . PRO A 1 184 ? -13.926 -2.797 -19.317 1.00 39.06 184 PRO A N 1
ATOM 1335 C CA . PRO A 1 184 ? -14.317 -1.693 -20.189 1.00 39.06 184 PRO A CA 1
ATOM 1336 C C . PRO A 1 184 ? -13.119 -0.820 -20.569 1.00 39.06 184 PRO A C 1
ATOM 1338 O O . PRO A 1 184 ? -12.375 -0.335 -19.717 1.00 39.06 184 PRO A O 1
ATOM 1341 N N . ALA A 1 185 ? -12.959 -0.592 -21.871 1.00 36.06 185 ALA A N 1
ATOM 1342 C CA . ALA A 1 185 ? -12.075 0.437 -22.385 1.00 36.06 185 ALA A CA 1
ATOM 1343 C C . ALA A 1 185 ? -12.634 1.801 -21.971 1.00 36.06 185 ALA A C 1
ATOM 1345 O O . ALA A 1 185 ? -13.652 2.250 -22.497 1.00 36.06 185 ALA A O 1
ATOM 1346 N N . VAL A 1 186 ? -11.958 2.468 -21.037 1.00 38.00 186 VAL A N 1
ATOM 1347 C CA . VAL A 1 186 ? -12.079 3.919 -20.909 1.00 38.00 186 VAL A CA 1
ATOM 1348 C C . VAL A 1 186 ? -11.619 4.488 -22.249 1.00 38.00 186 VAL A C 1
ATOM 1350 O O . VAL A 1 186 ? -10.511 4.208 -22.713 1.00 38.00 186 VAL A O 1
ATOM 1353 N N . SER A 1 187 ? -12.529 5.178 -22.923 1.00 44.88 187 SER A N 1
ATOM 1354 C CA . SER A 1 187 ? -12.378 5.686 -24.282 1.00 44.88 187 SER A CA 1
ATOM 1355 C C . SER A 1 187 ? -11.114 6.535 -24.412 1.00 44.88 187 SER A C 1
ATOM 1357 O O . SER A 1 187 ? -11.051 7.639 -23.871 1.00 44.88 187 SER A O 1
ATOM 1359 N N . LYS A 1 188 ? -10.120 6.030 -25.154 1.00 49.00 188 LYS A N 1
ATOM 1360 C CA . LYS A 1 188 ? -9.015 6.857 -25.651 1.00 49.00 188 LYS A CA 1
ATOM 1361 C C . LYS A 1 188 ? -9.616 8.022 -26.456 1.00 49.00 188 LYS A C 1
ATOM 1363 O O . LYS A 1 188 ? -10.520 7.760 -27.255 1.00 49.00 188 LYS A O 1
ATOM 1368 N N . PRO A 1 189 ? -9.140 9.265 -26.273 1.00 59.12 189 PRO A N 1
ATOM 1369 C CA . PRO A 1 189 ? -9.546 10.395 -27.102 1.00 59.12 189 PRO A CA 1
ATOM 1370 C C . PRO A 1 189 ? -9.397 10.074 -28.595 1.00 59.12 189 PRO A C 1
ATOM 1372 O O . PRO A 1 189 ? -8.480 9.346 -28.992 1.00 59.12 189 PRO A O 1
ATOM 1375 N N . ALA A 1 190 ? -10.313 10.574 -29.423 1.00 55.12 190 ALA A N 1
ATOM 1376 C CA . ALA A 1 190 ? -10.352 10.216 -30.833 1.00 55.12 190 ALA A CA 1
ATOM 1377 C C . ALA A 1 190 ? -9.179 10.867 -31.579 1.00 55.12 190 ALA A C 1
ATOM 1379 O O . ALA A 1 190 ? -8.870 12.043 -31.403 1.00 55.12 190 ALA A O 1
ATOM 1380 N N . LEU A 1 191 ? -8.548 10.118 -32.488 1.00 58.78 191 LEU A N 1
ATOM 1381 C CA . LEU A 1 191 ? -7.421 10.598 -33.306 1.00 58.78 191 LEU A CA 1
ATOM 1382 C C . LEU A 1 191 ? -7.776 11.793 -34.219 1.00 58.78 191 LEU A C 1
ATOM 1384 O O . LEU A 1 191 ? -6.866 12.400 -34.788 1.00 58.78 191 LEU A O 1
ATOM 1388 N N . THR A 1 192 ? -9.069 12.114 -34.345 1.00 55.28 192 THR A N 1
ATOM 1389 C CA . THR A 1 192 ? -9.663 13.208 -35.131 1.00 55.28 192 THR A CA 1
ATOM 1390 C C . THR A 1 192 ? -10.008 14.456 -34.305 1.00 55.28 192 THR A C 1
ATOM 1392 O O . THR A 1 192 ? -10.632 15.378 -34.830 1.00 55.28 192 THR A O 1
ATOM 1395 N N . ASP A 1 193 ? -9.663 14.498 -33.015 1.00 65.81 193 ASP A N 1
ATOM 1396 C CA . ASP A 1 193 ? -9.961 15.643 -32.150 1.00 65.81 193 ASP A CA 1
ATOM 1397 C C . ASP A 1 193 ? -9.182 16.905 -32.551 1.00 65.81 193 ASP A C 1
ATOM 1399 O O . ASP A 1 193 ? -7.970 16.875 -32.758 1.00 65.81 193 ASP A O 1
ATOM 1403 N N . LYS A 1 194 ? -9.868 18.058 -32.561 1.00 67.75 194 LYS A N 1
ATOM 1404 C CA . LYS A 1 194 ? -9.275 19.383 -32.856 1.00 67.75 194 LYS A CA 1
ATOM 1405 C C . LYS A 1 194 ? -8.179 19.810 -31.870 1.00 67.75 194 LYS A C 1
ATOM 1407 O O . LYS A 1 194 ? -7.419 20.722 -32.172 1.00 67.75 194 LYS A O 1
ATOM 1412 N N . ASN A 1 195 ? -8.128 19.175 -30.700 1.00 70.31 195 ASN A N 1
ATOM 1413 C CA . ASN A 1 195 ? -7.160 19.455 -29.641 1.00 70.31 195 ASN A CA 1
ATOM 1414 C C . ASN A 1 195 ? -5.962 18.495 -29.667 1.00 70.31 195 ASN A C 1
ATOM 1416 O O . ASN A 1 195 ? -5.122 18.554 -28.773 1.00 70.31 195 ASN A O 1
ATOM 1420 N N . ARG A 1 196 ? -5.876 17.603 -30.661 1.00 73.38 196 ARG A N 1
ATOM 1421 C CA . ARG A 1 196 ? -4.704 16.753 -30.856 1.00 73.38 196 ARG A CA 1
ATOM 1422 C C . ARG A 1 196 ? -3.525 17.613 -31.343 1.00 73.38 196 ARG A C 1
ATOM 1424 O O . ARG A 1 196 ? -3.702 18.372 -32.297 1.00 73.38 196 ARG A O 1
ATOM 1431 N N . PRO A 1 197 ? -2.323 17.468 -30.755 1.00 73.12 197 PRO A N 1
ATOM 1432 C CA . PRO A 1 197 ? -1.138 18.155 -31.253 1.00 73.12 197 PRO A CA 1
ATOM 1433 C C . PRO A 1 197 ? -0.803 17.726 -32.684 1.00 73.12 197 PRO A C 1
ATOM 1435 O O . PRO A 1 197 ? -0.948 16.557 -33.053 1.00 73.12 197 PRO A O 1
ATOM 1438 N N . VAL A 1 198 ? -0.329 18.680 -33.486 1.00 72.12 198 VAL A N 1
ATOM 1439 C CA . VAL A 1 198 ? 0.031 18.446 -34.889 1.00 72.12 198 VAL A CA 1
ATOM 1440 C C . VAL A 1 198 ? 1.200 17.462 -34.970 1.00 72.12 198 VAL A C 1
ATOM 1442 O O . VAL A 1 198 ? 2.330 17.772 -34.580 1.00 72.12 198 VAL A O 1
ATOM 1445 N N . GLY A 1 199 ? 0.907 16.269 -35.484 1.00 70.38 199 GLY A N 1
ATOM 1446 C CA . GLY A 1 199 ? 1.914 15.276 -35.826 1.00 70.38 199 GLY A CA 1
ATOM 1447 C C . GLY A 1 199 ? 2.610 15.641 -37.136 1.00 70.38 199 GLY A C 1
ATOM 1448 O O . GLY A 1 199 ? 1.957 16.067 -38.087 1.00 70.38 199 GLY A O 1
ATOM 1449 N N . ILE A 1 200 ? 3.925 15.471 -37.183 1.00 73.50 200 ILE A N 1
ATOM 1450 C CA . ILE A 1 200 ? 4.733 15.549 -38.403 1.00 73.50 200 ILE A CA 1
ATOM 1451 C C . ILE A 1 200 ? 5.103 14.135 -38.850 1.00 73.50 200 ILE A C 1
ATOM 1453 O O . ILE A 1 200 ? 5.180 13.218 -38.029 1.00 73.50 200 ILE A O 1
ATOM 1457 N N . GLU A 1 201 ? 5.352 13.949 -40.146 1.00 68.38 201 GLU A N 1
ATOM 1458 C CA . GLU A 1 201 ? 6.016 12.734 -40.619 1.00 68.38 201 GLU A CA 1
ATOM 1459 C C . GLU A 1 201 ? 7.439 12.672 -40.055 1.00 68.38 201 GLU A C 1
ATOM 1461 O O . GLU A 1 201 ? 8.076 13.705 -39.841 1.00 68.38 201 GLU A O 1
ATOM 1466 N N . LYS A 1 202 ? 7.916 11.453 -39.775 1.00 73.25 202 LYS A N 1
ATOM 1467 C CA . LYS A 1 202 ? 9.179 11.197 -39.075 1.00 73.25 202 LYS A CA 1
ATOM 1468 C C . LYS A 1 202 ? 10.328 12.024 -39.686 1.00 73.25 202 LYS A C 1
ATOM 1470 O O . LYS A 1 202 ? 10.739 11.728 -40.810 1.00 73.25 202 LYS A O 1
ATOM 1475 N N . PRO A 1 203 ? 10.872 13.025 -38.969 1.00 72.75 203 PRO A N 1
ATOM 1476 C CA . PRO A 1 203 ? 11.946 13.859 -39.489 1.00 72.75 203 PRO A CA 1
ATOM 1477 C C . PRO A 1 203 ? 13.258 13.069 -39.566 1.00 72.75 203 PRO A C 1
ATOM 1479 O O . PRO A 1 203 ? 13.473 12.110 -38.823 1.00 72.75 203 PRO A O 1
ATOM 1482 N N . THR A 1 204 ? 14.167 13.500 -40.442 1.00 64.88 204 THR A N 1
ATOM 1483 C CA . THR A 1 204 ? 15.496 12.886 -40.631 1.00 64.88 204 THR A CA 1
ATOM 1484 C C . THR A 1 204 ? 16.381 12.986 -39.379 1.00 64.88 204 THR A C 1
ATOM 1486 O O . THR A 1 204 ? 17.301 12.190 -39.215 1.00 64.88 204 THR A O 1
ATOM 1489 N N . ALA A 1 205 ? 16.079 13.928 -38.479 1.00 71.00 205 ALA A N 1
ATOM 1490 C CA . ALA A 1 205 ? 16.714 14.096 -37.174 1.00 71.00 205 ALA A CA 1
ATOM 1491 C C . ALA A 1 205 ? 15.633 14.168 -36.074 1.00 71.00 205 ALA A C 1
ATOM 1493 O O . ALA A 1 205 ? 15.190 15.265 -35.731 1.00 71.00 205 ALA A O 1
ATOM 1494 N N . PRO A 1 206 ? 15.137 13.021 -35.575 1.00 78.69 206 PRO A N 1
ATOM 1495 C CA . PRO A 1 206 ? 14.250 13.000 -34.419 1.00 78.69 206 PRO A CA 1
ATOM 1496 C C . PRO A 1 206 ? 15.041 13.321 -33.145 1.00 78.69 206 PRO A C 1
ATOM 1498 O O . PRO A 1 206 ? 16.168 12.851 -32.972 1.00 78.69 206 PRO A O 1
ATOM 1501 N N . ASP A 1 207 ? 14.440 14.105 -32.255 1.00 83.62 207 ASP A N 1
ATOM 1502 C CA . ASP A 1 207 ? 14.996 14.389 -30.936 1.00 83.62 207 ASP A CA 1
ATOM 1503 C C . ASP A 1 207 ? 14.744 13.211 -29.981 1.00 83.62 207 ASP A C 1
ATOM 1505 O O . ASP A 1 207 ? 13.718 12.532 -30.064 1.00 83.62 207 ASP A O 1
ATOM 1509 N N . ASP A 1 208 ? 15.650 12.991 -29.025 1.00 84.38 208 ASP A N 1
ATOM 1510 C CA . ASP A 1 208 ? 15.488 11.949 -28.004 1.00 84.38 208 ASP A CA 1
ATOM 1511 C C . ASP A 1 208 ? 14.534 12.395 -26.888 1.00 84.38 208 ASP A C 1
ATOM 1513 O O . ASP A 1 208 ? 14.943 12.821 -25.807 1.00 84.38 208 ASP A O 1
ATOM 1517 N N . LEU A 1 209 ? 13.227 12.277 -27.127 1.00 84.38 209 LEU A N 1
ATOM 1518 C CA . LEU A 1 209 ? 12.197 12.715 -26.176 1.00 84.38 209 LEU A CA 1
ATOM 1519 C C . LEU A 1 209 ? 12.344 12.101 -24.773 1.00 84.38 209 LEU A C 1
ATOM 1521 O O . LEU A 1 209 ? 11.785 12.658 -23.826 1.00 84.38 209 LEU A O 1
ATOM 1525 N N . LYS A 1 210 ? 13.117 11.014 -24.615 1.00 87.38 210 LYS A N 1
ATOM 1526 C CA . LYS A 1 210 ? 13.467 10.431 -23.311 1.00 87.38 210 LYS A CA 1
ATOM 1527 C C . LYS A 1 210 ? 14.161 11.426 -22.380 1.00 87.38 210 LYS A C 1
ATOM 1529 O O . LYS A 1 210 ? 13.954 11.339 -21.179 1.00 87.38 210 LYS A O 1
ATOM 1534 N N . LEU A 1 211 ? 14.885 12.420 -22.909 1.00 84.75 211 LEU A N 1
ATOM 1535 C CA . LEU A 1 211 ? 15.546 13.448 -22.092 1.00 84.75 211 LEU A CA 1
ATOM 1536 C C . LEU A 1 211 ? 14.559 14.314 -21.286 1.00 84.75 211 LEU A C 1
ATOM 1538 O O . LEU A 1 211 ? 14.958 15.002 -20.342 1.00 84.75 211 LEU A O 1
ATOM 1542 N N . ILE A 1 212 ? 13.266 14.294 -21.624 1.00 86.19 212 ILE A N 1
ATOM 1543 C CA . ILE A 1 212 ? 12.225 14.917 -20.808 1.00 86.19 212 ILE A CA 1
ATOM 1544 C C . ILE A 1 212 ? 11.921 14.004 -19.621 1.00 86.19 212 ILE A C 1
ATOM 1546 O O . ILE A 1 212 ? 11.464 12.870 -19.762 1.00 86.19 212 ILE A O 1
ATOM 1550 N N . SER A 1 213 ? 12.088 14.533 -18.410 1.00 81.38 213 SER A N 1
ATOM 1551 C CA . SER A 1 213 ? 11.818 13.786 -17.188 1.00 81.38 213 SER A CA 1
ATOM 1552 C C . SER A 1 213 ? 10.356 13.338 -17.138 1.00 81.38 213 SER A C 1
ATOM 1554 O O . SER A 1 213 ? 9.435 14.150 -17.058 1.00 81.38 213 SER A O 1
ATOM 1556 N N . GLY A 1 214 ? 10.161 12.021 -17.174 1.00 81.31 214 GLY A N 1
ATOM 1557 C CA . GLY A 1 214 ? 8.844 11.389 -17.179 1.00 81.31 214 GLY A CA 1
ATOM 1558 C C . GLY A 1 214 ? 8.460 10.752 -18.512 1.00 81.31 214 GLY A C 1
ATOM 1559 O O . GLY A 1 214 ? 7.529 9.946 -18.514 1.00 81.31 214 GLY A O 1
ATOM 1560 N N . VAL A 1 215 ? 9.200 11.022 -19.592 1.00 85.38 215 VAL A N 1
ATOM 1561 C CA . VAL A 1 215 ? 9.089 10.325 -20.879 1.00 85.38 215 VAL A CA 1
ATOM 1562 C C . VAL A 1 215 ? 10.045 9.131 -20.876 1.00 85.38 215 VAL A C 1
ATOM 1564 O O . VAL A 1 215 ? 11.255 9.280 -20.884 1.00 85.38 215 VAL A O 1
ATOM 1567 N N . GLY A 1 216 ? 9.499 7.916 -20.830 1.00 84.69 216 GLY A N 1
ATOM 1568 C CA . GLY A 1 216 ? 10.272 6.679 -20.985 1.00 84.69 216 GLY A CA 1
ATOM 1569 C C . GLY A 1 216 ? 10.180 6.110 -22.408 1.00 84.69 216 GLY A C 1
ATOM 1570 O O . GLY A 1 2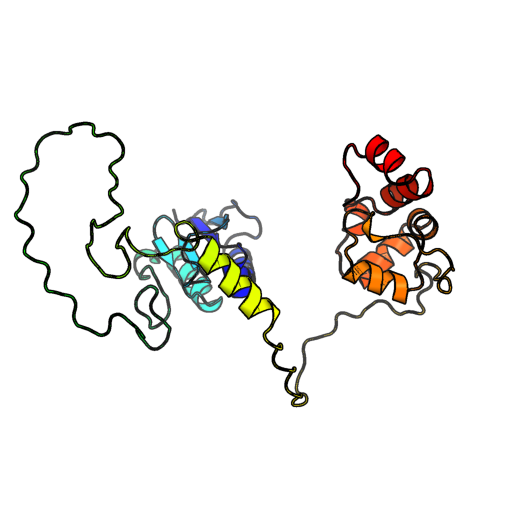16 ? 9.351 6.579 -23.189 1.00 84.69 216 GLY A O 1
ATOM 1571 N N . PRO A 1 217 ? 10.913 5.024 -22.726 1.00 85.38 217 PRO A N 1
ATOM 1572 C CA . PRO A 1 217 ? 10.932 4.420 -24.068 1.00 85.38 217 PRO A CA 1
ATOM 1573 C C . PRO A 1 217 ? 9.540 4.060 -24.610 1.00 85.38 217 PRO A C 1
ATOM 1575 O O . PRO A 1 217 ? 9.244 4.221 -25.788 1.00 85.38 217 PRO A O 1
ATOM 1578 N N . LYS A 1 218 ? 8.641 3.611 -23.725 1.00 84.81 218 LYS A N 1
ATOM 1579 C CA . LYS A 1 218 ? 7.253 3.283 -24.081 1.00 84.81 218 LYS A CA 1
ATOM 1580 C C . LYS A 1 218 ? 6.422 4.519 -24.430 1.00 84.81 218 LYS A C 1
ATOM 1582 O O . LYS A 1 218 ? 5.534 4.447 -25.266 1.00 84.81 218 LYS A O 1
ATOM 1587 N N . ILE A 1 219 ? 6.687 5.635 -23.761 1.00 86.12 219 ILE A N 1
ATOM 1588 C CA . ILE A 1 219 ? 5.959 6.891 -23.950 1.00 86.12 219 ILE A CA 1
ATOM 1589 C C . ILE A 1 219 ? 6.437 7.555 -25.232 1.00 86.12 219 ILE A C 1
ATOM 1591 O O . ILE A 1 219 ? 5.620 7.970 -26.039 1.00 86.12 219 ILE A O 1
ATOM 1595 N N . GLU A 1 220 ? 7.749 7.591 -25.441 1.00 86.62 220 GLU A N 1
ATOM 1596 C CA . GLU A 1 220 ? 8.350 8.051 -26.686 1.00 86.62 220 GLU A CA 1
ATOM 1597 C C . GLU A 1 220 ? 7.818 7.266 -27.890 1.00 86.62 220 GLU A C 1
ATOM 1599 O O . GLU A 1 220 ? 7.439 7.878 -28.879 1.00 86.62 220 GLU A O 1
ATOM 1604 N N . ALA A 1 221 ? 7.704 5.935 -27.801 1.00 85.06 221 ALA A N 1
ATOM 1605 C CA . ALA A 1 221 ? 7.105 5.137 -28.872 1.00 85.06 221 ALA A CA 1
ATOM 1606 C C . ALA A 1 221 ? 5.675 5.600 -29.209 1.00 85.06 221 ALA A C 1
ATOM 1608 O O . ALA A 1 221 ? 5.349 5.782 -30.378 1.00 85.06 221 ALA A O 1
ATOM 1609 N N . ILE A 1 222 ? 4.852 5.872 -28.192 1.00 85.38 222 ILE A N 1
ATOM 1610 C CA . ILE A 1 222 ? 3.480 6.362 -28.382 1.00 85.38 222 ILE A CA 1
ATOM 1611 C C . ILE A 1 222 ? 3.468 7.793 -28.949 1.00 85.38 222 ILE A C 1
ATOM 1613 O O . ILE A 1 222 ? 2.645 8.109 -29.804 1.00 85.38 222 ILE A O 1
ATOM 1617 N N . LEU A 1 223 ? 4.372 8.669 -28.505 1.00 85.62 223 LEU A N 1
ATOM 1618 C CA . LEU A 1 223 ? 4.501 10.032 -29.036 1.00 85.62 223 LEU A CA 1
ATOM 1619 C C . LEU A 1 223 ? 4.944 10.016 -30.506 1.00 85.62 223 LEU A C 1
ATOM 1621 O O . LEU A 1 223 ? 4.357 10.718 -31.328 1.00 85.62 223 LEU A O 1
ATOM 1625 N N . ASN A 1 224 ? 5.887 9.145 -30.853 1.00 84.62 224 ASN A N 1
ATOM 1626 C CA . ASN A 1 224 ? 6.340 8.917 -32.221 1.00 84.62 224 ASN A CA 1
ATOM 1627 C C . ASN A 1 224 ? 5.206 8.375 -33.109 1.00 84.62 224 ASN A C 1
ATOM 1629 O O . ASN A 1 224 ? 5.016 8.858 -34.222 1.00 84.62 224 ASN A O 1
ATOM 1633 N N . GLU A 1 225 ? 4.397 7.430 -32.615 1.00 82.31 225 GLU A N 1
ATOM 1634 C C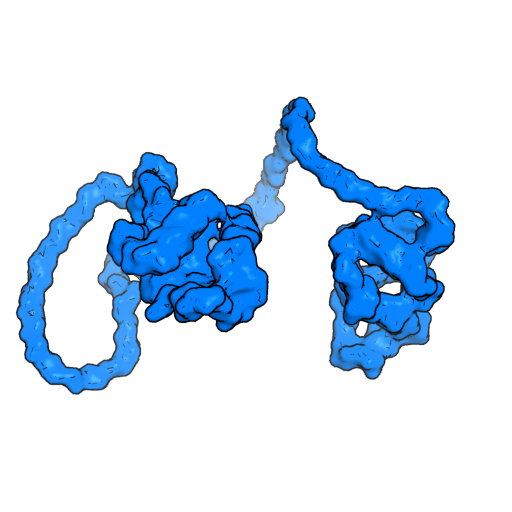A . GLU A 1 225 ? 3.184 6.959 -33.309 1.00 82.31 225 GLU A CA 1
ATOM 1635 C C . GLU A 1 225 ? 2.159 8.084 -33.528 1.00 82.31 225 GLU A C 1
ATOM 1637 O O . GLU A 1 225 ? 1.453 8.108 -34.537 1.00 82.31 225 GLU A O 1
ATOM 1642 N N . LEU A 1 226 ? 2.089 9.047 -32.605 1.00 81.25 226 LEU A N 1
ATOM 1643 C CA . LEU A 1 226 ? 1.234 10.228 -32.727 1.00 81.25 226 LEU A CA 1
ATOM 1644 C C . LEU A 1 226 ? 1.799 11.299 -33.676 1.00 81.25 226 LEU A C 1
ATOM 1646 O O . LEU A 1 226 ? 1.064 12.240 -33.995 1.00 81.25 226 LEU A O 1
ATOM 1650 N N . GLY A 1 227 ? 3.040 11.147 -34.150 1.00 81.94 227 GLY A N 1
ATOM 1651 C CA . GLY A 1 227 ? 3.735 12.088 -35.032 1.00 81.94 227 GLY A CA 1
ATOM 1652 C C . GLY A 1 227 ? 4.554 13.157 -34.298 1.00 81.94 227 GLY A C 1
ATOM 1653 O O . GLY A 1 227 ? 4.871 14.203 -34.863 1.00 81.94 227 GLY A O 1
ATOM 1654 N N . ILE A 1 228 ? 4.857 12.956 -33.019 1.00 87.06 228 ILE A N 1
ATOM 1655 C CA . ILE A 1 228 ? 5.616 13.900 -32.194 1.00 87.06 228 ILE A CA 1
ATOM 1656 C C . ILE A 1 228 ? 7.034 13.360 -32.060 1.00 87.06 228 ILE A C 1
ATOM 1658 O O . ILE A 1 228 ? 7.244 12.354 -31.392 1.00 87.06 228 ILE A O 1
ATOM 1662 N N . PHE A 1 229 ? 7.993 14.050 -32.676 1.00 83.75 229 PHE A N 1
ATOM 1663 C CA . PHE A 1 229 ? 9.380 13.590 -32.783 1.00 83.75 229 PHE A CA 1
ATOM 1664 C C . PHE A 1 229 ? 10.408 14.621 -32.303 1.00 83.75 229 PHE A C 1
ATOM 1666 O O . PHE A 1 229 ? 11.594 14.315 -32.288 1.00 83.75 229 PHE A O 1
ATOM 1673 N N . THR A 1 230 ? 9.993 15.848 -31.964 1.00 86.06 230 THR A N 1
ATOM 1674 C CA . THR A 1 230 ? 10.918 16.948 -31.637 1.00 86.06 230 THR A CA 1
ATOM 1675 C C . THR A 1 230 ? 10.562 17.661 -30.334 1.00 86.06 230 THR A C 1
ATOM 1677 O O . THR A 1 230 ? 9.384 17.791 -29.979 1.00 86.06 230 THR A O 1
ATOM 1680 N N . TYR A 1 231 ? 11.563 18.203 -29.632 1.00 86.06 231 TYR A N 1
ATOM 1681 C CA . TYR A 1 231 ? 11.341 19.022 -28.433 1.00 86.06 231 TYR A CA 1
ATOM 1682 C C . TYR A 1 231 ? 10.584 20.311 -28.758 1.00 86.06 231 TYR A C 1
ATOM 1684 O O . TYR A 1 231 ? 9.799 20.794 -27.944 1.00 86.06 231 TYR A O 1
ATOM 1692 N N . ALA A 1 232 ? 10.787 20.860 -29.959 1.00 83.94 232 ALA A N 1
ATOM 1693 C CA . ALA A 1 232 ? 10.101 22.063 -30.420 1.00 83.94 232 ALA A CA 1
ATOM 1694 C C . ALA A 1 232 ? 8.575 21.870 -30.481 1.00 83.94 232 ALA A C 1
ATOM 1696 O O . ALA A 1 232 ? 7.830 22.773 -30.097 1.00 83.94 232 ALA A O 1
ATOM 1697 N N . GLN A 1 233 ? 8.107 20.682 -30.886 1.00 83.94 233 GLN A N 1
ATOM 1698 C CA . GLN A 1 233 ? 6.681 20.343 -30.880 1.00 83.94 233 GLN A CA 1
ATOM 1699 C C . GLN A 1 233 ? 6.120 20.305 -29.456 1.00 83.94 233 GLN A C 1
ATOM 1701 O O . GLN A 1 233 ? 5.104 20.939 -29.187 1.00 83.94 233 GLN A O 1
ATOM 1706 N N . VAL A 1 234 ? 6.803 19.619 -28.532 1.00 86.06 234 VAL A N 1
ATOM 1707 C CA . VAL A 1 234 ? 6.362 19.498 -27.129 1.00 86.06 234 VAL A CA 1
ATOM 1708 C C . VAL A 1 234 ? 6.390 20.852 -26.411 1.00 86.06 234 VAL A C 1
ATOM 1710 O O . VAL A 1 234 ? 5.495 21.171 -25.629 1.00 86.06 234 VAL A O 1
ATOM 1713 N N . ALA A 1 235 ? 7.387 21.690 -26.706 1.00 87.00 235 ALA A N 1
ATOM 1714 C CA . ALA A 1 235 ? 7.490 23.049 -26.179 1.00 87.00 235 ALA A CA 1
ATOM 1715 C C . ALA A 1 235 ? 6.385 23.984 -26.705 1.00 87.00 235 ALA A C 1
ATOM 1717 O O . ALA A 1 235 ? 6.046 24.964 -26.040 1.00 87.00 235 ALA A O 1
ATOM 1718 N N . GLY A 1 236 ? 5.836 23.691 -27.889 1.00 84.38 236 GLY A N 1
ATOM 1719 C CA . GLY A 1 236 ? 4.770 24.456 -28.536 1.00 84.38 236 GLY A CA 1
ATOM 1720 C C . GLY A 1 236 ? 3.351 24.091 -28.093 1.00 84.38 236 GLY A C 1
ATOM 1721 O O . GLY A 1 236 ? 2.413 24.783 -28.489 1.00 84.38 236 GLY A O 1
ATOM 1722 N N . TRP A 1 237 ? 3.171 23.043 -27.280 1.00 87.12 237 TRP A N 1
ATOM 1723 C CA . TRP A 1 237 ? 1.841 22.578 -26.888 1.00 87.12 237 TRP A CA 1
ATOM 1724 C C . TRP A 1 237 ? 1.069 23.597 -26.045 1.00 87.12 237 TRP A C 1
ATOM 1726 O O . TRP A 1 237 ? 1.493 24.044 -24.972 1.00 87.12 237 TRP A O 1
ATOM 1736 N N . LYS A 1 238 ? -0.151 23.891 -26.485 1.00 86.81 238 LYS A N 1
ATOM 1737 C CA . LYS A 1 238 ? -1.157 24.644 -25.733 1.00 86.81 238 LYS A CA 1
ATOM 1738 C C . LYS A 1 238 ? -1.715 23.791 -24.596 1.00 86.81 238 LYS A C 1
ATOM 1740 O O . LYS A 1 238 ? -1.529 22.578 -24.538 1.00 86.81 238 LYS A O 1
ATOM 1745 N N . LYS A 1 239 ? -2.419 24.428 -23.653 1.00 84.56 239 LYS A N 1
ATOM 1746 C CA . LYS A 1 239 ? -3.041 23.721 -22.518 1.00 84.56 239 LYS A CA 1
ATOM 1747 C C . LYS A 1 239 ? -3.970 22.588 -22.989 1.00 84.56 239 LYS A C 1
ATOM 1749 O O . LYS A 1 239 ? -3.838 21.473 -22.514 1.00 84.56 239 LYS A O 1
ATOM 1754 N N . ALA A 1 240 ? -4.807 22.850 -23.993 1.00 82.38 240 ALA A N 1
ATOM 1755 C CA . ALA A 1 240 ? -5.721 21.851 -24.547 1.00 82.38 240 ALA A CA 1
ATOM 1756 C C . ALA A 1 240 ? -5.005 20.638 -25.177 1.00 82.38 240 ALA A C 1
ATOM 1758 O O . ALA A 1 240 ? -5.485 19.517 -25.045 1.00 82.38 240 ALA A O 1
ATOM 1759 N N . GLU A 1 241 ? -3.851 20.846 -25.820 1.00 83.94 241 GLU A N 1
ATOM 1760 C CA . GLU A 1 241 ? -3.056 19.765 -26.420 1.00 83.94 241 GLU A CA 1
ATOM 1761 C C . GLU A 1 241 ? -2.360 18.925 -25.343 1.00 83.94 241 GLU A C 1
ATOM 1763 O O . GLU A 1 241 ? -2.333 17.701 -25.434 1.00 83.94 241 GLU A O 1
ATOM 1768 N N . ARG A 1 242 ? -1.866 19.568 -24.276 1.00 85.25 242 ARG A N 1
ATOM 1769 C CA . ARG A 1 242 ? -1.308 18.877 -23.103 1.00 85.25 242 ARG A CA 1
ATOM 1770 C C . ARG A 1 242 ? -2.354 18.026 -22.397 1.00 85.25 242 ARG A C 1
ATOM 1772 O O . ARG A 1 242 ? -2.081 16.865 -22.120 1.00 85.25 242 ARG A O 1
ATOM 1779 N N . ASP A 1 243 ? -3.539 18.585 -22.162 1.00 83.62 243 ASP A N 1
ATOM 1780 C CA . ASP A 1 243 ? -4.648 17.890 -21.504 1.00 83.62 243 ASP A CA 1
ATOM 1781 C C . ASP A 1 243 ? -5.130 16.695 -22.351 1.00 83.62 243 ASP A C 1
ATOM 1783 O O . ASP A 1 243 ? -5.423 15.625 -21.818 1.00 83.62 243 ASP A O 1
ATOM 1787 N N . TRP A 1 244 ? -5.147 16.840 -23.683 1.00 85.25 244 TRP A N 1
ATOM 1788 C CA . TRP A 1 244 ? -5.488 15.750 -24.600 1.00 85.25 244 TRP A CA 1
ATOM 1789 C C . TRP A 1 244 ? -4.448 14.624 -24.565 1.00 85.25 244 TRP A C 1
ATOM 1791 O O . TRP A 1 244 ? -4.818 13.456 -24.436 1.00 85.25 244 TRP A O 1
ATOM 1801 N N . VAL A 1 245 ? -3.151 14.953 -24.633 1.00 84.75 245 VAL A N 1
ATOM 1802 C CA . VAL A 1 245 ? -2.068 13.954 -24.560 1.00 84.75 245 VAL A CA 1
ATOM 1803 C C . VAL A 1 245 ? -2.031 13.288 -23.182 1.00 84.75 245 VAL A C 1
ATOM 1805 O O . VAL A 1 245 ? -1.818 12.081 -23.096 1.00 84.75 245 VAL A O 1
ATOM 1808 N N . ASP A 1 246 ? -2.291 14.033 -22.107 1.00 85.06 246 ASP A N 1
ATOM 1809 C CA . ASP A 1 246 ? -2.355 13.503 -20.743 1.00 85.06 246 ASP A CA 1
ATOM 1810 C C . ASP A 1 246 ? -3.513 12.508 -20.578 1.00 85.06 246 ASP A C 1
ATOM 1812 O O . ASP A 1 246 ? -3.315 11.413 -20.047 1.00 85.06 246 ASP A O 1
ATOM 1816 N N . GLY A 1 247 ? -4.689 12.833 -21.125 1.00 83.56 247 GLY A N 1
ATOM 1817 C CA . GLY A 1 247 ? -5.833 11.924 -21.183 1.00 83.56 247 GLY A CA 1
ATOM 1818 C C . GLY A 1 247 ? -5.576 10.698 -22.062 1.00 83.56 247 GLY A C 1
ATOM 1819 O O . GLY A 1 247 ? -5.918 9.580 -21.680 1.00 83.56 247 GLY A O 1
ATOM 1820 N N . TYR A 1 248 ? -4.912 10.875 -23.208 1.00 81.56 248 TYR A N 1
ATOM 1821 C CA . TYR A 1 248 ? -4.560 9.782 -24.121 1.00 81.56 248 TYR A CA 1
ATOM 1822 C C . TYR A 1 248 ? -3.548 8.804 -23.507 1.00 81.56 248 TYR A C 1
ATOM 1824 O O . TYR A 1 248 ? -3.659 7.590 -23.690 1.00 81.56 248 TYR A O 1
ATOM 1832 N N . LEU A 1 249 ? -2.584 9.322 -22.742 1.00 82.94 249 LEU A N 1
ATOM 1833 C CA . LEU A 1 249 ? -1.580 8.535 -22.022 1.00 82.94 249 LEU A CA 1
ATOM 1834 C C . LEU A 1 249 ? -2.046 8.086 -20.624 1.00 82.94 249 LEU A C 1
ATOM 1836 O O . LEU A 1 249 ? -1.333 7.331 -19.962 1.00 82.94 249 LEU A O 1
ATOM 1840 N N . ASN A 1 250 ? -3.249 8.491 -20.198 1.00 84.06 250 ASN A N 1
ATOM 1841 C CA . ASN A 1 250 ? -3.856 8.198 -18.896 1.00 84.06 250 ASN A CA 1
ATOM 1842 C C . ASN A 1 250 ? -2.979 8.626 -17.702 1.00 84.06 250 ASN A C 1
ATOM 1844 O O . ASN A 1 250 ? -2.786 7.882 -16.737 1.00 84.06 250 ASN A O 1
ATOM 1848 N N . PHE A 1 251 ? -2.422 9.832 -17.785 1.00 79.06 251 PHE A N 1
ATOM 1849 C CA . PHE A 1 251 ? -1.447 10.352 -16.830 1.00 79.06 251 PHE A CA 1
ATOM 1850 C C . PHE A 1 251 ? -2.019 11.204 -15.697 1.00 79.06 251 PHE A C 1
ATOM 1852 O O . PHE A 1 251 ? -1.295 11.463 -14.733 1.00 79.06 251 PHE A O 1
ATOM 1859 N N . LYS A 1 252 ? -3.308 11.554 -15.747 1.00 83.56 252 LYS A N 1
ATOM 1860 C CA . LYS A 1 252 ? -4.030 12.253 -14.668 1.00 83.56 252 LYS A CA 1
ATOM 1861 C C . LYS A 1 252 ? -3.315 13.539 -14.204 1.00 83.56 252 LYS A C 1
ATOM 1863 O O . LYS A 1 252 ? -3.169 13.776 -13.007 1.00 83.56 252 LYS A O 1
ATOM 1868 N N . GLY A 1 253 ? -2.849 14.354 -15.145 1.00 81.81 253 GLY A N 1
ATOM 1869 C CA . GLY A 1 253 ? -2.213 15.657 -14.925 1.00 81.81 253 GLY A CA 1
ATOM 1870 C C . GLY A 1 253 ? -0.689 15.622 -14.780 1.00 81.81 253 GLY A C 1
ATOM 1871 O O . GLY A 1 253 ? -0.078 16.635 -14.430 1.00 81.81 253 GLY A O 1
ATOM 1872 N N . ARG A 1 254 ? -0.036 14.482 -15.039 1.00 82.88 254 ARG A N 1
ATOM 1873 C CA . ARG A 1 254 ? 1.424 14.361 -14.903 1.00 82.88 254 ARG A CA 1
ATOM 1874 C C . ARG A 1 254 ? 2.176 15.252 -15.886 1.00 82.88 254 ARG A C 1
ATOM 1876 O O . ARG A 1 254 ? 3.223 15.770 -15.519 1.00 82.88 254 ARG A O 1
ATOM 1883 N N . ILE A 1 255 ? 1.665 15.446 -17.103 1.00 85.44 255 ILE A N 1
ATOM 1884 C CA . ILE A 1 255 ? 2.352 16.260 -18.125 1.00 85.44 255 ILE A CA 1
ATOM 1885 C C . ILE A 1 255 ? 2.502 17.718 -17.661 1.00 85.44 255 ILE A C 1
ATOM 1887 O O . ILE A 1 255 ? 3.521 18.359 -17.933 1.00 85.44 255 ILE A O 1
ATOM 1891 N N . GLU A 1 256 ? 1.506 18.236 -16.936 1.00 84.94 256 GLU A N 1
ATOM 1892 C CA . GLU A 1 256 ? 1.537 19.581 -16.358 1.00 84.94 256 GLU A CA 1
ATOM 1893 C C . GLU A 1 256 ? 2.383 19.631 -15.083 1.00 84.94 256 GLU A C 1
ATOM 1895 O O . GLU A 1 256 ? 3.258 20.488 -14.974 1.00 84.94 256 GLU A O 1
ATOM 1900 N N . ARG A 1 257 ? 2.196 18.678 -14.160 1.00 86.00 257 ARG A N 1
ATOM 1901 C CA . ARG A 1 257 ? 2.975 18.598 -12.912 1.00 86.00 257 ARG A CA 1
ATOM 1902 C C . ARG A 1 257 ? 4.477 18.454 -13.158 1.00 86.00 257 ARG A C 1
ATOM 1904 O O . ARG A 1 257 ? 5.277 19.062 -12.455 1.00 86.00 257 ARG A O 1
ATOM 1911 N N . ASP A 1 258 ? 4.850 17.647 -14.146 1.00 85.62 258 ASP A N 1
ATOM 1912 C CA . ASP A 1 258 ? 6.242 17.401 -14.507 1.00 85.62 258 ASP A CA 1
ATOM 1913 C C . ASP A 1 258 ? 6.752 18.471 -15.500 1.00 85.62 258 ASP A C 1
ATOM 1915 O O . ASP A 1 258 ? 7.873 18.371 -15.983 1.00 85.62 258 ASP A O 1
ATOM 1919 N N . ASP A 1 259 ? 5.979 19.523 -15.803 1.00 87.56 259 ASP A N 1
ATOM 1920 C CA . ASP A 1 259 ? 6.422 20.694 -16.575 1.00 87.56 259 ASP A CA 1
ATOM 1921 C C . ASP A 1 259 ? 7.046 20.348 -17.952 1.00 87.56 259 ASP A C 1
ATOM 1923 O O . ASP A 1 259 ? 8.006 20.984 -18.405 1.00 87.56 259 ASP A O 1
ATOM 1927 N N . TRP A 1 260 ? 6.500 19.349 -18.662 1.00 89.00 260 TRP A N 1
ATOM 1928 C CA . TRP A 1 260 ? 7.089 18.822 -19.910 1.00 89.00 260 TRP A CA 1
ATOM 1929 C C . TRP A 1 260 ? 7.354 19.898 -20.967 1.00 89.00 260 TRP A C 1
ATOM 1931 O O . TRP A 1 260 ? 8.404 19.887 -21.604 1.00 89.00 260 TRP A O 1
ATOM 1941 N N . ALA A 1 261 ? 6.459 20.878 -21.110 1.00 88.12 261 ALA A N 1
ATOM 1942 C CA . ALA A 1 261 ? 6.640 21.982 -22.054 1.0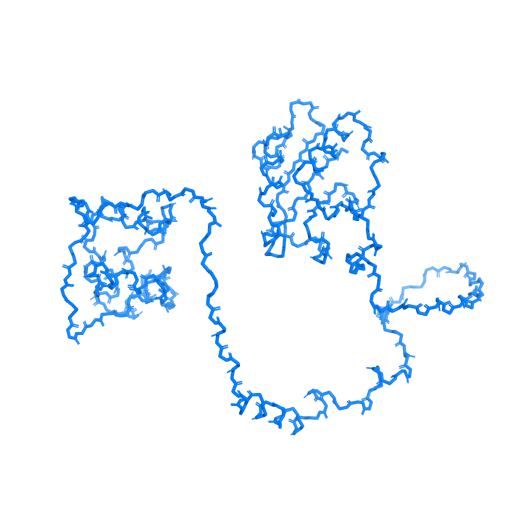0 88.12 261 ALA A CA 1
ATOM 1943 C C . ALA A 1 261 ? 7.850 22.874 -21.703 1.00 88.12 261 ALA A C 1
ATOM 1945 O O . ALA A 1 261 ? 8.580 23.310 -22.594 1.00 88.12 261 ALA A O 1
ATOM 1946 N N . LYS A 1 262 ? 8.109 23.127 -20.410 1.00 86.50 262 LYS A N 1
ATOM 1947 C CA . LYS A 1 262 ? 9.278 23.911 -19.967 1.00 86.50 262 LYS A CA 1
ATOM 1948 C C . LYS A 1 262 ? 10.573 23.121 -20.148 1.00 86.50 262 LYS A C 1
ATOM 1950 O O . LYS A 1 262 ? 11.573 23.686 -20.586 1.00 86.50 262 LYS A O 1
ATOM 1955 N N . GLN A 1 263 ? 10.540 21.825 -19.849 1.00 86.19 263 GLN A N 1
ATOM 1956 C CA . GLN A 1 263 ? 11.666 20.913 -20.048 1.00 86.19 263 GLN A CA 1
ATOM 1957 C C . GLN A 1 263 ? 12.047 20.794 -21.526 1.00 86.19 263 GLN A C 1
ATOM 1959 O O . GLN A 1 263 ? 13.207 20.988 -21.882 1.00 86.19 263 GLN A O 1
ATOM 1964 N N . ALA A 1 264 ? 11.058 20.579 -22.395 1.00 88.50 264 ALA A N 1
ATOM 1965 C CA . ALA A 1 264 ? 11.252 20.539 -23.837 1.00 88.50 264 ALA A CA 1
ATOM 1966 C C . ALA A 1 264 ? 11.802 21.868 -24.377 1.00 88.50 264 ALA A C 1
ATOM 1968 O O . ALA A 1 264 ? 12.698 21.868 -25.213 1.00 88.50 264 ALA A O 1
ATOM 1969 N N . LYS A 1 265 ? 11.347 23.016 -23.852 1.00 88.38 265 LYS A N 1
ATOM 1970 C CA . LYS A 1 265 ? 11.880 24.333 -24.239 1.00 88.38 265 LYS A CA 1
ATOM 1971 C C . LYS A 1 265 ? 13.353 24.516 -23.852 1.00 88.38 265 LYS A C 1
ATOM 1973 O O . LYS A 1 265 ? 14.105 25.121 -24.612 1.00 88.38 265 LYS A O 1
ATOM 1978 N N . ALA A 1 266 ? 13.765 24.009 -22.690 1.00 85.44 266 ALA A N 1
ATOM 1979 C CA . ALA A 1 266 ? 15.164 24.030 -22.262 1.00 85.44 266 ALA A CA 1
ATOM 1980 C C . ALA A 1 266 ? 16.043 23.151 -23.169 1.00 85.44 266 ALA A C 1
ATOM 1982 O O . ALA A 1 266 ? 17.084 23.606 -23.644 1.00 85.44 266 ALA A O 1
ATOM 1983 N N . LEU A 1 267 ? 15.574 21.938 -23.476 1.00 85.25 267 LEU A N 1
ATOM 1984 C CA . LEU A 1 267 ? 16.268 20.994 -24.358 1.00 85.25 267 LEU A CA 1
ATOM 1985 C C . LEU A 1 267 ? 16.357 21.512 -25.800 1.00 85.25 267 LEU A C 1
ATOM 1987 O O . LEU A 1 267 ? 17.420 21.434 -26.407 1.00 85.25 267 LEU A O 1
ATOM 1991 N N . ALA A 1 268 ? 15.299 22.143 -26.315 1.00 85.00 268 ALA A N 1
ATOM 1992 C CA . ALA A 1 268 ? 15.285 22.739 -27.651 1.00 85.00 268 ALA A CA 1
ATOM 1993 C C . ALA A 1 268 ? 16.249 23.932 -27.803 1.00 85.00 268 ALA A C 1
ATOM 1995 O O . ALA A 1 268 ? 16.692 24.227 -28.909 1.00 85.00 268 ALA A O 1
ATOM 1996 N N . LYS A 1 269 ? 16.559 24.649 -26.713 1.00 82.88 269 LYS A N 1
ATOM 1997 C CA . LYS A 1 269 ? 17.380 25.872 -26.750 1.00 82.88 269 LYS A CA 1
ATOM 1998 C C . LYS A 1 269 ? 18.879 25.605 -26.598 1.00 82.88 269 LYS A C 1
ATOM 2000 O O . LYS A 1 269 ? 19.681 26.337 -27.169 1.00 82.88 269 LYS A O 1
ATOM 2005 N N . GLY A 1 270 ? 19.264 24.603 -25.812 1.00 77.00 270 GLY A N 1
ATOM 2006 C CA . GLY A 1 270 ? 20.679 24.325 -25.542 1.00 77.00 270 GLY A CA 1
ATOM 2007 C C . GLY A 1 270 ? 20.964 22.909 -25.052 1.00 77.00 270 GLY A C 1
ATOM 2008 O O . GLY A 1 270 ? 21.974 22.693 -24.380 1.00 77.00 270 GLY A O 1
ATOM 2009 N N . GLY A 1 271 ? 20.072 21.960 -25.353 1.00 79.75 271 GLY A N 1
ATOM 2010 C CA . GLY A 1 271 ? 20.226 20.551 -25.007 1.00 79.75 271 GLY A CA 1
ATOM 2011 C C . GLY A 1 271 ? 20.377 20.313 -23.505 1.00 79.75 271 GLY A C 1
ATOM 2012 O O . GLY A 1 271 ? 19.833 21.037 -22.667 1.00 79.75 271 GLY A O 1
ATOM 2013 N N . GLU A 1 272 ? 21.148 19.286 -23.156 1.00 77.69 272 GLU A N 1
ATOM 2014 C CA . GLU A 1 272 ? 21.360 18.867 -21.768 1.00 77.69 272 GLU A CA 1
ATOM 2015 C C . GLU A 1 272 ? 22.019 19.950 -20.904 1.00 77.69 272 GLU A C 1
ATOM 2017 O O . GLU A 1 272 ? 21.722 20.058 -19.715 1.00 77.69 272 GLU A O 1
ATOM 2022 N N . ALA A 1 273 ? 22.878 20.790 -21.489 1.00 77.12 273 ALA A N 1
ATOM 2023 C CA . ALA A 1 273 ? 23.589 21.842 -20.765 1.00 77.12 273 ALA A CA 1
ATOM 2024 C C . ALA A 1 273 ? 22.638 22.942 -20.263 1.00 77.12 273 ALA A C 1
ATOM 2026 O O . ALA A 1 273 ? 22.714 23.350 -19.101 1.00 77.12 273 ALA A O 1
ATOM 2027 N N . GLU A 1 274 ? 21.703 23.391 -21.106 1.00 79.38 274 GLU A N 1
ATOM 2028 C CA . GLU A 1 274 ? 20.683 24.374 -20.712 1.00 79.38 274 GLU A CA 1
ATOM 2029 C C . GLU A 1 274 ? 19.636 23.736 -19.779 1.00 79.38 274 GLU A C 1
ATOM 2031 O O . GLU A 1 274 ? 19.166 24.386 -18.843 1.00 79.38 274 GLU A O 1
ATOM 2036 N N . TYR A 1 275 ? 19.330 22.443 -19.947 1.00 80.69 275 TYR A N 1
ATOM 2037 C CA . TYR A 1 275 ? 18.471 21.704 -19.015 1.00 80.69 275 TYR A CA 1
ATOM 2038 C C . TYR A 1 275 ? 19.073 21.633 -17.604 1.00 80.69 275 TYR A C 1
ATOM 2040 O O . TYR A 1 275 ? 18.393 21.957 -16.629 1.00 80.69 275 TYR A O 1
ATOM 2048 N N . ILE A 1 276 ? 20.357 21.278 -17.480 1.00 82.12 276 ILE A N 1
ATOM 2049 C CA . ILE A 1 276 ? 21.069 21.241 -16.191 1.00 82.12 276 ILE A CA 1
ATOM 2050 C C . ILE A 1 276 ? 21.123 22.635 -15.566 1.00 82.12 276 ILE A C 1
ATOM 2052 O O . ILE A 1 276 ? 20.946 22.773 -14.358 1.00 82.12 276 ILE A O 1
ATOM 2056 N N . LYS A 1 277 ? 21.314 23.680 -16.373 1.00 81.69 277 LYS A N 1
ATOM 2057 C CA . LYS A 1 277 ? 21.333 25.066 -15.896 1.00 81.69 277 LYS A CA 1
ATOM 2058 C C . LYS A 1 277 ? 19.988 25.516 -15.318 1.00 81.69 277 LYS A C 1
ATOM 2060 O O . LYS A 1 277 ? 19.973 26.244 -14.331 1.00 81.69 277 LYS A O 1
ATOM 2065 N N . ILE A 1 278 ? 18.874 25.104 -15.925 1.00 79.75 278 ILE A N 1
ATOM 2066 C CA . ILE A 1 278 ? 17.525 25.520 -15.509 1.00 79.75 278 ILE A CA 1
ATOM 2067 C C . ILE A 1 278 ? 16.988 24.648 -14.367 1.00 79.75 278 ILE A C 1
ATOM 2069 O O . ILE A 1 278 ? 16.355 25.167 -13.452 1.00 79.75 278 ILE A O 1
ATOM 2073 N N . PHE A 1 279 ? 17.234 23.336 -14.403 1.00 79.88 279 PHE A N 1
ATOM 2074 C CA . PHE A 1 279 ? 16.641 22.375 -13.464 1.00 79.88 279 PHE A CA 1
ATOM 2075 C C . PHE A 1 279 ? 17.628 21.805 -12.434 1.00 79.88 279 PHE A C 1
ATOM 2077 O O . PHE A 1 279 ? 17.218 21.022 -11.578 1.00 79.88 279 PHE A O 1
ATOM 2084 N N . GLY A 1 280 ? 18.918 22.153 -12.505 1.00 77.56 280 GLY A N 1
ATOM 2085 C CA . GLY A 1 280 ? 19.955 21.730 -11.552 1.00 77.56 280 GLY A CA 1
ATOM 2086 C C . GLY A 1 280 ? 20.275 20.231 -11.563 1.00 77.56 280 GLY A C 1
ATOM 2087 O O . GLY A 1 280 ? 21.045 19.755 -10.732 1.00 77.56 280 GLY A O 1
ATOM 2088 N N . LYS A 1 281 ? 19.681 19.469 -12.486 1.00 78.50 281 LYS A N 1
ATOM 2089 C CA . LYS A 1 281 ? 19.783 18.009 -12.584 1.00 78.50 281 LYS A CA 1
ATOM 2090 C C . LYS A 1 281 ? 20.000 17.594 -14.032 1.00 78.50 281 LYS A C 1
ATOM 2092 O O . LYS A 1 281 ? 19.544 18.278 -14.946 1.00 78.50 281 LYS A O 1
ATOM 2097 N N . LYS A 1 282 ? 20.680 16.465 -14.238 1.00 74.94 282 LYS A N 1
ATOM 2098 C CA . LYS A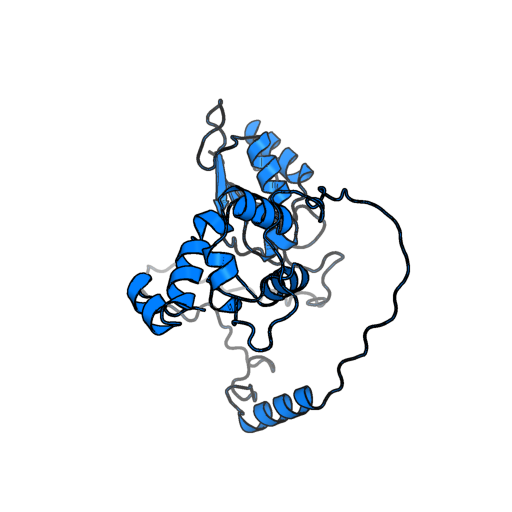 1 282 ? 20.823 15.887 -15.578 1.00 74.94 282 LYS A CA 1
ATOM 2099 C C . LYS A 1 282 ? 19.456 15.406 -16.091 1.00 74.94 282 LYS A C 1
ATOM 2101 O O . LYS A 1 282 ? 18.690 14.863 -15.285 1.00 74.94 282 LYS A O 1
ATOM 2106 N N . PRO A 1 283 ? 19.145 15.608 -17.384 1.00 72.81 283 PRO A N 1
ATOM 2107 C CA . PRO A 1 283 ? 18.033 14.906 -18.017 1.00 72.81 283 PRO A CA 1
ATOM 2108 C C . PRO A 1 283 ? 18.293 13.393 -17.916 1.00 72.81 283 PRO A C 1
ATOM 2110 O O . PRO A 1 283 ? 19.450 12.973 -17.835 1.00 72.81 283 PRO A O 1
ATOM 2113 N N . ARG A 1 284 ? 17.231 12.598 -17.763 1.00 62.19 284 ARG A N 1
ATOM 2114 C CA . ARG A 1 284 ? 17.315 11.194 -17.331 1.00 62.19 284 ARG A CA 1
ATOM 2115 C C . ARG A 1 284 ? 16.909 10.242 -18.439 1.00 62.19 284 ARG A C 1
ATOM 2117 O O . ARG A 1 284 ? 16.004 10.637 -19.191 1.00 62.19 284 ARG A O 1
#

Radius of gyration: 28.41 Å; chains: 1; bounding box: 55×61×78 Å

pLDDT: mean 78.16, std 18.7, range [30.94, 98.12]

Secondary structure (DSSP, 8-state):
--EEEEE-SHHHHHTTHHHHHHHHHHHS-SSTTPBPTTSS-EEEEES--S-GGG-S-EEETTEEEES--HHHHHHHHHHHHTT-GGGSPSEESSSS-TTSPTTS-SS--SPPPPPP-----------------TT------TTT-TTS--TTT-HHHHHHHHHHHTTSPPPPPPPP-----------PPPTT-TTS--PPP--SS---GGGSTT--HHHHHHHHHTT---HHHHHT--HHHHHHHHHHHT-TTHHHHTTHHHHHHHHHHHHHHHHHHHHSS---